Protein AF-A0A965GHI1-F1 (afdb_monomer_lite)

Secondary structure (DSSP, 8-state):
---TTSPPS-EEEEPP--HHHHGGGHHHHHHHHHHHHHHHTTTS-EEEEE-GGGHHHHHHHS-TTEEEEE---SSS-HHHHSPEEEEETTEEEEEEEE--HHHHTSS--TTHHHHHHHHHHHTT-EEEEEEEE--GGGEEE-SSSEEEEEHHHHT-TTT-TT--HHHHHHHHHHHHT-SEEEEES--STT-TTTTS-STTT---SBTTB-

Foldseek 3Di:
DAAPPDDDQEEEWEAFDACVVCPVCSVVSRLVSLVVQQVCLVPHQYEYEYAPVCQVVSVVSHDPRYHYHHADFNGTQCQFLAFDWDADPNAIETEGEAECQQLVPDPPGVSSRCVNVVVCVVVVHHYDYDDFRTTNQQWGDQRPQEIEGECQQRVPCSTHVPDDPVRVQVSCCVVRVHDGYHYDHAADPPPPRNRHGCNRPDYAPHRVRD

Sequence (210 aa):
MPAEFARHERTVICWPARTEIYGQRLAEAQTAHAALANTISGYEPVTMIVNPRDESAARRVCAENVDVVALEIDDAWFRDSGPNYVIENGELIATCWQFNGWGEKFVPFDKDATIALRWAAHAGHKTRKIDMVLEGGSLNVDGAGTLITTEQCLLNPNRNPKLSRDQIAEKLCRELGQRQVVWLPFGLALDDDTDGHVDNVASFIGPKTV

pLDDT: mean 97.69, std 1.64, range [89.44, 98.88]

Radius of gyration: 16.83 Å; chains: 1; bounding box: 47×41×42 Å

Structure (mmCIF, N/CA/C/O backbone):
data_AF-A0A965GHI1-F1
#
_entry.id   AF-A0A965GHI1-F1
#
loop_
_atom_site.group_PDB
_atom_site.id
_atom_site.type_symbol
_atom_site.label_atom_id
_atom_site.label_alt_id
_atom_site.label_comp_id
_atom_site.label_asym_id
_atom_site.label_entity_id
_atom_site.label_seq_id
_atom_site.pdbx_PDB_ins_code
_atom_site.Cartn_x
_atom_site.Cartn_y
_atom_site.Cartn_z
_atom_site.occupancy
_atom_site.B_iso_or_equiv
_atom_site.auth_seq_id
_atom_site.auth_comp_id
_atom_site.auth_asym_id
_atom_site.auth_atom_id
_atom_site.pdbx_PDB_model_num
ATOM 1 N N . MET A 1 1 ? -13.104 -2.656 6.135 1.00 97.50 1 MET A N 1
ATOM 2 C CA . MET A 1 1 ? -11.853 -3.249 5.629 1.00 97.50 1 MET A CA 1
ATOM 3 C C . MET A 1 1 ? -11.727 -4.633 6.241 1.00 97.50 1 MET A C 1
ATOM 5 O O . MET A 1 1 ? -11.735 -4.718 7.469 1.00 97.50 1 MET A O 1
ATOM 9 N N . PRO A 1 2 ? -11.732 -5.703 5.431 1.00 97.75 2 PRO A N 1
ATOM 10 C CA . PRO A 1 2 ? -11.421 -7.052 5.902 1.00 97.75 2 PRO A CA 1
ATOM 11 C C . PRO A 1 2 ? -9.992 -7.136 6.455 1.00 97.75 2 PRO A C 1
ATOM 13 O O . PRO A 1 2 ? -9.148 -6.322 6.092 1.00 97.75 2 PRO A O 1
ATOM 16 N N . ALA A 1 3 ? -9.728 -8.120 7.316 1.00 97.81 3 ALA A N 1
ATOM 17 C CA . ALA A 1 3 ? -8.366 -8.436 7.742 1.00 97.81 3 ALA A CA 1
ATOM 18 C C . ALA A 1 3 ? -7.525 -8.967 6.578 1.00 97.81 3 ALA A C 1
ATOM 20 O O . ALA A 1 3 ? -8.068 -9.562 5.647 1.00 97.81 3 ALA A O 1
ATOM 21 N N . GLU A 1 4 ? -6.202 -8.848 6.678 1.00 98.00 4 GLU A N 1
ATOM 22 C CA . GLU A 1 4 ? -5.294 -9.397 5.666 1.00 98.00 4 GLU A CA 1
ATOM 23 C C . GLU A 1 4 ? -5.351 -10.930 5.590 1.00 98.00 4 GLU A C 1
ATOM 25 O O . GLU A 1 4 ? -5.179 -11.489 4.522 1.00 98.00 4 GLU A O 1
ATOM 30 N N . PHE A 1 5 ? -5.704 -11.634 6.667 1.00 97.12 5 PHE A N 1
ATOM 31 C CA . PHE A 1 5 ? -5.922 -13.089 6.627 1.00 97.12 5 PHE A CA 1
ATOM 32 C C . PHE A 1 5 ? -7.298 -13.504 6.063 1.00 97.12 5 PHE A C 1
ATOM 34 O O . PHE A 1 5 ? -7.638 -14.690 6.060 1.00 97.12 5 PHE A O 1
ATOM 41 N N . ALA A 1 6 ? -8.140 -12.555 5.634 1.00 97.31 6 ALA A N 1
ATOM 42 C CA . ALA A 1 6 ? -9.377 -12.879 4.928 1.00 97.31 6 ALA A CA 1
ATOM 43 C C . ALA A 1 6 ? -9.074 -13.444 3.531 1.00 97.31 6 ALA A C 1
ATOM 45 O O . ALA A 1 6 ? -7.982 -13.282 3.003 1.00 97.31 6 ALA A O 1
ATOM 46 N N . ARG A 1 7 ? -10.055 -14.098 2.900 1.00 97.06 7 ARG A N 1
ATOM 47 C CA . ARG A 1 7 ? -9.886 -14.621 1.538 1.00 97.06 7 ARG A CA 1
ATOM 48 C C . ARG A 1 7 ? -9.654 -13.479 0.545 1.00 97.06 7 ARG A C 1
ATOM 50 O O . ARG A 1 7 ? -10.456 -12.547 0.497 1.00 97.06 7 ARG A O 1
ATOM 57 N N . HIS A 1 8 ? -8.619 -13.601 -0.278 1.00 98.06 8 HIS A N 1
ATOM 58 C CA . HIS A 1 8 ? -8.301 -12.633 -1.325 1.00 98.06 8 HIS A CA 1
ATOM 59 C C . HIS A 1 8 ? -8.882 -13.042 -2.676 1.00 98.06 8 HIS A C 1
ATOM 61 O O . HIS A 1 8 ? -9.133 -14.219 -2.949 1.00 98.06 8 HIS A O 1
ATOM 67 N N . GLU A 1 9 ? -9.106 -12.039 -3.523 1.00 97.25 9 GLU A N 1
ATOM 68 C CA . GLU A 1 9 ? -9.286 -12.249 -4.962 1.00 97.25 9 GLU A CA 1
ATOM 69 C C . GLU A 1 9 ? -7.928 -12.343 -5.669 1.00 97.25 9 GLU A C 1
ATOM 71 O O . GLU A 1 9 ? -7.769 -13.163 -6.571 1.00 97.25 9 GLU A O 1
ATOM 76 N N . ARG A 1 10 ? -6.978 -11.484 -5.275 1.00 98.19 10 ARG A N 1
ATOM 77 C CA . ARG A 1 10 ? -5.648 -11.355 -5.871 1.00 98.19 10 ARG A CA 1
ATOM 78 C C . ARG A 1 10 ? -4.699 -10.555 -4.975 1.00 98.19 10 ARG A C 1
ATOM 80 O O . ARG A 1 10 ? -5.164 -9.718 -4.198 1.00 98.19 10 ARG A O 1
ATOM 87 N N . THR A 1 11 ? -3.404 -10.682 -5.244 1.00 98.81 11 THR A N 1
ATOM 88 C CA . THR A 1 11 ? -2.351 -9.773 -4.767 1.00 98.81 11 THR A CA 1
ATOM 89 C C . THR A 1 11 ? -1.883 -8.850 -5.893 1.00 98.81 11 THR A C 1
ATOM 91 O O . THR A 1 11 ? -1.790 -9.250 -7.054 1.00 98.81 11 THR A O 1
ATOM 94 N N . VAL A 1 12 ? -1.565 -7.598 -5.558 1.00 98.81 12 VAL A N 1
ATOM 95 C CA . VAL A 1 12 ? -1.029 -6.609 -6.503 1.00 98.81 12 VAL A CA 1
ATOM 96 C C . VAL A 1 12 ? 0.317 -6.106 -5.999 1.00 98.81 12 VAL A C 1
ATOM 98 O O . VAL A 1 12 ? 0.451 -5.731 -4.837 1.00 98.81 12 VAL A O 1
ATOM 101 N N . ILE A 1 13 ? 1.311 -6.108 -6.881 1.00 98.62 13 ILE A N 1
ATOM 102 C CA . ILE A 1 13 ? 2.700 -5.735 -6.598 1.00 98.62 13 ILE A CA 1
ATOM 103 C C . ILE A 1 13 ? 3.126 -4.708 -7.645 1.00 98.62 13 ILE A C 1
ATOM 105 O O . ILE A 1 13 ? 2.725 -4.813 -8.802 1.00 98.62 13 ILE A O 1
ATOM 109 N N . CYS A 1 14 ? 3.946 -3.730 -7.265 1.00 98.62 14 CYS A N 1
ATOM 110 C CA . CYS A 1 14 ? 4.566 -2.819 -8.223 1.00 98.62 14 CYS A CA 1
ATOM 111 C C . CYS A 1 14 ? 6.007 -3.233 -8.528 1.00 98.62 14 CYS A C 1
ATOM 113 O O . CYS A 1 14 ? 6.736 -3.745 -7.682 1.00 98.62 14 CYS A O 1
ATOM 115 N N . TRP A 1 15 ? 6.424 -2.981 -9.759 1.00 98.56 15 TRP A N 1
ATOM 116 C CA . TRP A 1 15 ? 7.762 -3.268 -10.242 1.00 98.56 15 TRP A CA 1
ATOM 117 C C . TRP A 1 15 ? 8.770 -2.193 -9.808 1.00 98.56 15 TRP A C 1
ATOM 119 O O . TRP A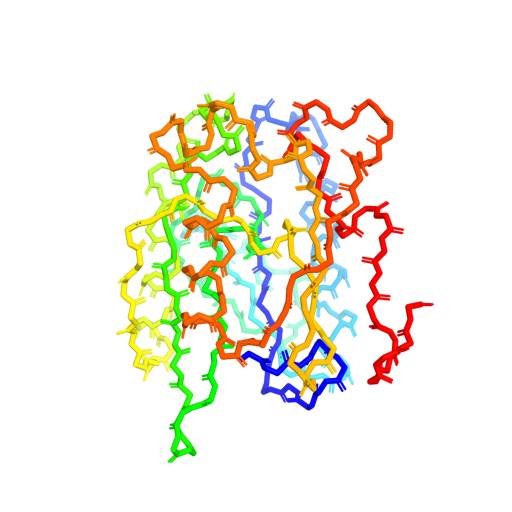 1 15 ? 8.508 -1.006 -10.012 1.00 98.56 15 TRP A O 1
ATOM 129 N N . PRO A 1 16 ? 9.956 -2.563 -9.291 1.00 98.12 16 PRO A N 1
ATOM 130 C CA . PRO A 1 16 ? 11.010 -1.603 -8.968 1.00 98.12 16 PRO A CA 1
ATOM 131 C C . PRO A 1 16 ? 11.434 -0.782 -10.186 1.00 98.12 16 PRO A C 1
ATOM 133 O O . PRO A 1 16 ? 11.958 -1.317 -11.170 1.00 98.12 16 PRO A O 1
ATOM 136 N N . ALA A 1 17 ? 11.210 0.531 -10.104 1.00 93.44 17 ALA A N 1
ATOM 137 C CA . ALA A 1 17 ? 11.414 1.458 -11.217 1.00 93.44 17 ALA A CA 1
ATOM 138 C C . ALA A 1 17 ? 12.294 2.676 -10.884 1.00 93.44 17 ALA A C 1
ATOM 140 O O . ALA A 1 17 ? 12.759 3.346 -11.812 1.00 93.44 17 ALA A O 1
ATOM 141 N N . ARG A 1 18 ? 12.543 2.954 -9.596 1.00 94.94 18 ARG A N 1
ATOM 142 C CA . ARG A 1 18 ? 13.213 4.178 -9.138 1.00 94.94 18 ARG A CA 1
ATOM 143 C C . ARG A 1 18 ? 14.727 4.030 -9.042 1.00 94.94 18 ARG A C 1
ATOM 145 O O . ARG A 1 18 ? 15.272 3.537 -8.054 1.00 94.94 18 ARG A O 1
ATOM 152 N N . THR A 1 19 ? 15.429 4.467 -10.080 1.00 93.44 19 THR A N 1
ATOM 153 C CA . THR A 1 19 ? 16.891 4.359 -10.180 1.00 93.44 19 THR A CA 1
ATOM 154 C C . THR A 1 19 ? 17.635 5.067 -9.053 1.00 93.44 19 THR A C 1
ATOM 156 O O . THR A 1 19 ? 18.697 4.606 -8.651 1.00 93.44 19 THR A O 1
ATOM 159 N N . GLU A 1 20 ? 17.082 6.151 -8.518 1.00 93.69 20 GLU A N 1
ATOM 160 C CA . GLU A 1 20 ? 17.702 6.973 -7.475 1.00 93.69 20 GLU A CA 1
ATOM 161 C C . GLU A 1 20 ? 17.746 6.248 -6.124 1.00 93.69 20 GLU A C 1
ATOM 163 O O . GLU A 1 20 ? 18.678 6.462 -5.356 1.00 93.69 20 GLU A O 1
ATOM 168 N N . ILE A 1 21 ? 16.770 5.370 -5.859 1.00 91.50 21 ILE A N 1
ATOM 169 C CA . ILE A 1 21 ? 16.704 4.564 -4.632 1.00 91.50 21 ILE A CA 1
ATOM 170 C C . ILE A 1 21 ? 17.531 3.293 -4.791 1.00 91.50 21 ILE A C 1
ATOM 172 O O . ILE A 1 21 ? 18.385 2.981 -3.964 1.00 91.50 21 ILE A O 1
ATOM 176 N N . TYR A 1 22 ? 17.292 2.542 -5.867 1.00 93.25 22 TYR A N 1
ATOM 177 C CA . TYR A 1 22 ? 17.901 1.222 -6.011 1.00 93.25 22 TYR A CA 1
ATOM 178 C C . TYR A 1 22 ? 19.330 1.271 -6.566 1.00 93.25 22 TYR A C 1
ATOM 180 O O . TYR A 1 22 ? 20.112 0.345 -6.337 1.00 93.25 22 TYR A O 1
ATOM 188 N N . GLY A 1 23 ? 19.694 2.323 -7.304 1.00 95.25 23 GLY A N 1
ATOM 189 C CA . GLY A 1 23 ? 21.014 2.493 -7.905 1.00 95.25 23 GLY A CA 1
ATOM 190 C C . GLY A 1 23 ? 21.470 1.253 -8.680 1.00 95.25 23 GLY A C 1
ATOM 191 O O . GLY A 1 23 ? 20.757 0.718 -9.529 1.00 95.25 23 GLY A O 1
ATOM 192 N N . GLN A 1 24 ? 22.662 0.755 -8.345 1.00 96.12 24 GLN A N 1
ATOM 193 C CA . GLN A 1 24 ? 23.242 -0.446 -8.961 1.00 96.12 24 GLN A CA 1
ATOM 194 C C . GLN A 1 24 ? 22.468 -1.737 -8.644 1.00 96.12 24 GLN A C 1
ATOM 196 O O . GLN A 1 24 ? 22.636 -2.734 -9.341 1.00 96.12 24 GLN A O 1
ATOM 201 N N . ARG A 1 25 ? 21.597 -1.720 -7.628 1.00 97.38 25 ARG A N 1
ATOM 202 C CA . ARG A 1 25 ? 20.808 -2.875 -7.183 1.00 97.38 25 ARG A CA 1
ATOM 203 C C . ARG A 1 25 ? 19.425 -2.949 -7.826 1.00 97.38 25 ARG A C 1
ATOM 205 O O . ARG A 1 25 ? 18.651 -3.835 -7.480 1.00 97.38 25 ARG A O 1
ATOM 212 N N . LEU A 1 26 ? 19.096 -2.069 -8.776 1.00 97.00 26 LEU A N 1
ATOM 213 C CA . LEU A 1 26 ? 17.777 -2.064 -9.421 1.00 97.00 26 LEU A CA 1
ATOM 214 C C . LEU A 1 26 ? 17.429 -3.421 -10.050 1.00 97.00 26 LEU A C 1
ATOM 216 O O . LEU A 1 26 ? 16.334 -3.930 -9.837 1.00 97.00 26 LEU A O 1
ATOM 220 N N . ALA A 1 27 ? 18.372 -4.047 -10.756 1.00 96.69 27 ALA A N 1
ATOM 221 C CA . ALA A 1 27 ? 18.151 -5.365 -11.352 1.00 96.69 27 ALA A CA 1
ATOM 222 C C . ALA A 1 27 ? 17.929 -6.469 -10.296 1.00 96.69 27 ALA A C 1
ATOM 224 O O . ALA A 1 27 ? 17.112 -7.371 -10.499 1.00 96.69 27 ALA A O 1
ATOM 225 N N . GLU A 1 28 ? 18.617 -6.393 -9.151 1.00 97.75 28 GLU A N 1
ATOM 226 C CA . GLU A 1 28 ? 18.403 -7.312 -8.025 1.00 97.75 28 GLU A CA 1
ATOM 227 C C . GLU A 1 28 ? 17.008 -7.120 -7.422 1.00 97.75 28 GLU A C 1
ATOM 229 O O . GLU A 1 28 ? 16.297 -8.098 -7.201 1.00 97.75 28 GLU A O 1
ATOM 234 N N . ALA A 1 29 ? 16.586 -5.869 -7.214 1.00 98.06 29 ALA A N 1
ATOM 235 C CA . ALA A 1 29 ? 15.264 -5.544 -6.686 1.00 98.06 29 ALA A CA 1
ATOM 236 C C . ALA A 1 29 ? 14.148 -6.052 -7.607 1.00 98.06 29 ALA A C 1
ATOM 238 O O . ALA A 1 29 ? 13.189 -6.665 -7.138 1.00 98.06 29 ALA A O 1
ATOM 239 N N . GLN A 1 30 ? 14.302 -5.852 -8.918 1.00 98.31 30 GLN A N 1
ATOM 240 C CA . GLN A 1 30 ? 13.395 -6.360 -9.949 1.00 98.31 30 GLN A CA 1
ATOM 241 C C . GLN A 1 30 ? 13.302 -7.889 -9.925 1.00 98.31 30 GLN A C 1
ATOM 243 O O . GLN A 1 30 ? 12.207 -8.451 -9.947 1.00 98.31 30 GLN A O 1
ATOM 248 N N . THR A 1 31 ? 14.445 -8.567 -9.804 1.00 98.00 31 THR A N 1
ATOM 249 C CA . THR A 1 31 ? 14.497 -10.029 -9.669 1.00 98.00 31 THR A CA 1
ATOM 250 C C . THR A 1 31 ? 13.790 -10.497 -8.394 1.00 98.00 31 THR A C 1
ATOM 252 O O . THR A 1 31 ? 13.031 -11.463 -8.433 1.00 98.00 31 THR A O 1
ATOM 255 N N . ALA A 1 32 ? 13.980 -9.793 -7.276 1.00 98.44 32 ALA A N 1
ATOM 256 C CA . ALA A 1 32 ? 13.333 -10.111 -6.007 1.00 98.44 32 ALA A CA 1
ATOM 257 C C . ALA A 1 32 ? 11.807 -9.915 -6.059 1.00 98.44 32 ALA A C 1
ATOM 259 O O . ALA A 1 32 ? 11.070 -10.783 -5.596 1.00 98.44 32 ALA A O 1
ATOM 260 N N . HIS A 1 33 ? 11.318 -8.832 -6.672 1.00 98.62 33 HIS A N 1
ATOM 261 C CA . HIS A 1 33 ? 9.877 -8.592 -6.832 1.00 98.62 33 HIS A CA 1
ATOM 262 C C . HIS A 1 33 ? 9.226 -9.609 -7.775 1.00 98.62 33 HIS A C 1
ATOM 264 O O . HIS A 1 33 ? 8.127 -10.084 -7.493 1.00 98.62 33 HIS A O 1
ATOM 270 N N . ALA A 1 34 ? 9.910 -10.006 -8.852 1.00 98.56 34 ALA A N 1
ATOM 271 C CA . ALA A 1 34 ? 9.448 -11.097 -9.707 1.00 98.56 34 ALA A CA 1
ATOM 272 C C . ALA A 1 34 ? 9.377 -12.424 -8.936 1.00 98.56 34 ALA A C 1
ATOM 274 O O . ALA A 1 34 ? 8.380 -13.133 -9.021 1.00 98.56 34 ALA A O 1
ATOM 275 N N . ALA A 1 35 ? 10.401 -12.747 -8.141 1.00 98.75 35 ALA A N 1
ATOM 276 C CA . ALA A 1 35 ? 10.412 -13.956 -7.321 1.00 98.75 35 ALA A CA 1
ATOM 277 C C . ALA A 1 35 ? 9.273 -13.965 -6.285 1.00 98.75 35 ALA A C 1
ATOM 279 O O . ALA A 1 35 ? 8.625 -14.997 -6.104 1.00 98.75 35 ALA A O 1
ATOM 280 N N . LEU A 1 36 ? 8.989 -12.819 -5.656 1.00 98.69 36 LEU A N 1
ATOM 281 C CA . LEU A 1 36 ? 7.846 -12.649 -4.758 1.00 98.69 36 LEU A CA 1
ATOM 282 C C . LEU A 1 36 ? 6.523 -12.906 -5.492 1.00 98.69 36 LEU A C 1
ATOM 284 O O . LEU A 1 36 ? 5.740 -13.749 -5.059 1.00 98.69 36 LEU A O 1
ATOM 288 N N . ALA A 1 37 ? 6.308 -12.247 -6.634 1.00 98.81 37 ALA A N 1
ATOM 289 C CA . ALA A 1 37 ? 5.102 -12.412 -7.442 1.00 98.81 37 ALA A CA 1
ATOM 290 C C . ALA A 1 37 ? 4.894 -13.864 -7.896 1.00 98.81 37 ALA A C 1
ATOM 292 O O . ALA A 1 37 ? 3.804 -14.408 -7.744 1.00 98.81 37 ALA A O 1
ATOM 293 N N . ASN A 1 38 ? 5.953 -14.518 -8.377 1.00 98.69 38 ASN A N 1
ATOM 294 C CA . ASN A 1 38 ? 5.920 -15.914 -8.820 1.00 98.69 38 ASN A CA 1
ATOM 295 C C . ASN A 1 38 ? 5.647 -16.886 -7.668 1.00 98.69 38 ASN A C 1
ATOM 297 O O . ASN A 1 38 ? 5.060 -17.944 -7.871 1.00 98.69 38 ASN A O 1
ATOM 301 N N . THR A 1 39 ? 6.091 -16.549 -6.457 1.00 98.69 39 THR A N 1
ATOM 302 C CA . THR A 1 39 ? 5.824 -17.370 -5.272 1.00 98.69 39 THR A CA 1
ATOM 303 C C . THR A 1 39 ? 4.359 -17.254 -4.866 1.00 98.69 39 THR A C 1
ATOM 305 O O . THR A 1 39 ? 3.706 -18.269 -4.636 1.00 98.69 39 THR A O 1
ATOM 308 N N . ILE A 1 40 ? 3.823 -16.030 -4.817 1.00 98.75 40 ILE A N 1
ATOM 309 C CA . ILE A 1 40 ? 2.422 -15.781 -4.450 1.00 98.75 40 ILE A CA 1
ATOM 310 C C . ILE A 1 40 ? 1.469 -16.338 -5.517 1.00 98.75 40 ILE A C 1
ATOM 312 O O . ILE A 1 40 ? 0.409 -16.855 -5.165 1.00 98.75 40 ILE A O 1
ATOM 316 N N . SER A 1 41 ? 1.870 -16.352 -6.795 1.00 98.50 41 SER A N 1
ATOM 317 C CA . SER A 1 41 ? 1.035 -16.871 -7.888 1.00 98.50 41 SER A CA 1
ATOM 318 C C . SER A 1 41 ? 0.717 -18.369 -7.781 1.00 98.50 41 SER A C 1
ATOM 320 O O . SER A 1 41 ? -0.197 -18.857 -8.445 1.00 98.50 41 SER A O 1
ATOM 322 N N . GLY A 1 42 ? 1.432 -19.112 -6.928 1.00 98.06 42 GLY A N 1
ATOM 323 C CA . GLY A 1 42 ? 1.092 -20.492 -6.568 1.00 98.06 42 GLY A CA 1
ATOM 324 C C . GLY A 1 42 ? -0.095 -20.626 -5.603 1.00 98.06 42 GLY A C 1
ATOM 325 O O . GLY A 1 42 ? -0.622 -21.727 -5.449 1.00 98.06 42 GLY A O 1
ATOM 326 N N . TYR A 1 43 ? -0.517 -19.532 -4.963 1.00 98.19 43 TYR A N 1
ATOM 327 C CA . TYR A 1 43 ? -1.576 -19.502 -3.948 1.00 98.19 43 TYR A CA 1
ATOM 328 C C . TYR A 1 43 ? -2.810 -18.721 -4.412 1.00 98.19 43 TYR A C 1
ATOM 330 O O . TYR A 1 43 ? -3.933 -19.110 -4.092 1.00 98.19 43 TYR A O 1
ATOM 338 N N . GLU A 1 44 ? -2.619 -17.655 -5.190 1.00 98.50 44 GLU A N 1
ATOM 339 C CA . GLU A 1 44 ? -3.693 -16.791 -5.684 1.00 98.50 44 GLU A CA 1
ATOM 340 C C . GLU A 1 44 ? -3.285 -16.020 -6.950 1.00 98.50 44 GLU A C 1
ATOM 342 O O . GLU A 1 44 ? -2.099 -15.955 -7.268 1.00 98.50 44 GLU A O 1
ATOM 347 N N . PRO A 1 45 ? -4.231 -15.424 -7.699 1.00 98.75 45 PRO A N 1
ATOM 348 C CA . PRO A 1 45 ? -3.899 -14.541 -8.813 1.00 98.75 45 PRO A CA 1
ATOM 349 C C . PRO A 1 45 ? -3.011 -13.368 -8.380 1.00 98.75 45 PRO A C 1
ATOM 351 O O . PRO A 1 45 ? -3.245 -12.747 -7.342 1.00 98.75 45 PRO A O 1
ATOM 354 N N . VAL A 1 46 ? -2.017 -13.026 -9.202 1.00 98.88 46 VAL A N 1
ATOM 355 C CA . VAL A 1 46 ? -1.102 -11.908 -8.938 1.00 98.88 46 VAL A CA 1
ATOM 356 C C . VAL A 1 46 ? -1.084 -10.954 -10.118 1.00 98.88 46 VAL A C 1
ATOM 358 O O . VAL A 1 46 ? -0.987 -11.380 -11.267 1.00 98.88 46 VAL A O 1
ATOM 361 N N . THR A 1 47 ? -1.121 -9.656 -9.829 1.00 98.88 47 THR A N 1
ATOM 362 C CA . THR A 1 47 ? -0.871 -8.599 -10.809 1.00 98.88 47 THR A CA 1
ATOM 363 C C . THR A 1 47 ? 0.432 -7.867 -10.484 1.00 98.88 47 THR A C 1
ATOM 365 O O . THR A 1 47 ? 0.591 -7.338 -9.387 1.00 98.88 47 THR A O 1
ATOM 368 N N . MET A 1 48 ? 1.348 -7.799 -11.450 1.00 98.88 48 MET A N 1
ATOM 369 C CA . MET A 1 48 ? 2.540 -6.951 -11.419 1.00 98.88 48 MET A CA 1
ATOM 370 C C . MET A 1 48 ? 2.268 -5.664 -12.209 1.00 98.88 48 MET A C 1
ATOM 372 O O . MET A 1 48 ? 2.182 -5.683 -13.440 1.00 98.88 48 MET A O 1
ATOM 376 N N . ILE A 1 49 ? 2.140 -4.542 -11.506 1.00 98.88 49 ILE A N 1
ATOM 377 C CA . ILE A 1 49 ? 2.046 -3.209 -12.100 1.00 98.88 49 ILE A CA 1
ATOM 378 C C . ILE A 1 49 ? 3.445 -2.733 -12.496 1.00 98.88 49 ILE A C 1
ATOM 380 O O . ILE A 1 49 ? 4.373 -2.736 -11.688 1.00 98.88 49 ILE A O 1
ATOM 384 N N . VAL A 1 50 ? 3.595 -2.298 -13.744 1.00 98.75 50 VAL A N 1
ATOM 385 C CA . VAL A 1 50 ? 4.871 -1.867 -14.329 1.00 98.75 50 VAL A CA 1
ATOM 386 C C . VAL A 1 50 ? 4.717 -0.529 -15.039 1.00 98.75 50 VAL A C 1
ATOM 388 O O . VAL A 1 50 ? 3.689 -0.259 -15.662 1.00 98.75 50 VAL A O 1
ATOM 391 N N . ASN A 1 51 ? 5.785 0.271 -15.065 1.00 98.56 51 ASN A N 1
ATOM 392 C CA . ASN A 1 51 ? 5.880 1.335 -16.060 1.00 98.56 51 ASN A CA 1
ATOM 393 C C . ASN A 1 51 ? 5.844 0.717 -17.477 1.00 98.56 51 ASN A C 1
ATOM 395 O O . ASN A 1 51 ? 6.484 -0.315 -17.693 1.00 98.56 51 ASN A O 1
ATOM 399 N N . PRO A 1 52 ? 5.191 1.349 -18.475 1.00 98.38 52 PRO A N 1
ATOM 400 C CA . PRO A 1 52 ? 5.087 0.790 -19.830 1.00 98.38 52 PRO A CA 1
ATOM 401 C C . PRO A 1 52 ? 6.433 0.400 -20.464 1.00 98.38 52 PRO A C 1
ATOM 403 O O . PRO A 1 52 ? 6.533 -0.597 -21.173 1.00 98.38 52 PRO A O 1
ATOM 406 N N . ARG A 1 53 ? 7.500 1.153 -20.165 1.00 97.56 53 ARG A N 1
ATOM 407 C CA . ARG A 1 53 ? 8.864 0.867 -20.648 1.00 97.56 53 ARG A CA 1
ATOM 408 C C . ARG A 1 53 ? 9.450 -0.447 -20.111 1.00 97.56 53 ARG A C 1
ATOM 410 O O . ARG A 1 53 ? 10.320 -1.028 -20.752 1.00 97.56 53 ARG A O 1
ATOM 417 N N . ASP A 1 54 ? 8.985 -0.896 -18.947 1.00 97.81 54 ASP A N 1
ATOM 418 C CA . ASP A 1 54 ? 9.526 -2.037 -18.205 1.00 97.81 54 ASP A CA 1
ATOM 419 C C . ASP A 1 54 ? 8.710 -3.323 -18.438 1.00 97.81 54 ASP A C 1
ATOM 421 O O . ASP A 1 54 ? 9.123 -4.408 -18.028 1.00 97.81 54 ASP A O 1
ATOM 425 N N . GLU A 1 55 ? 7.589 -3.243 -19.163 1.00 97.94 55 GLU A N 1
ATOM 426 C CA . GLU A 1 55 ? 6.662 -4.360 -19.375 1.00 97.94 55 GLU A CA 1
ATOM 427 C C . GLU A 1 55 ? 7.338 -5.594 -19.979 1.00 97.94 55 GLU A C 1
ATOM 429 O O . GLU A 1 55 ? 7.183 -6.709 -19.480 1.00 97.94 55 GLU A O 1
ATOM 434 N N . SER A 1 56 ? 8.148 -5.399 -21.021 1.00 97.75 56 SER A N 1
ATOM 435 C CA . SER A 1 56 ? 8.880 -6.504 -21.649 1.00 97.75 56 SER A CA 1
ATOM 436 C C . SER A 1 56 ? 9.902 -7.137 -20.703 1.00 97.75 56 SER A C 1
ATOM 438 O O . SER A 1 56 ? 10.166 -8.333 -20.797 1.00 97.75 56 SER A O 1
ATOM 440 N N . ALA A 1 57 ? 10.499 -6.357 -19.797 1.00 97.31 57 ALA A N 1
ATOM 441 C CA . ALA A 1 57 ? 11.445 -6.883 -18.821 1.00 97.31 57 ALA A CA 1
ATOM 442 C C . ALA A 1 57 ? 10.726 -7.708 -17.749 1.00 97.31 57 ALA A C 1
ATOM 444 O O . ALA A 1 57 ? 11.134 -8.842 -17.503 1.00 97.31 57 ALA A O 1
ATOM 445 N N . ALA A 1 58 ? 9.626 -7.191 -17.200 1.00 97.88 58 ALA A N 1
ATOM 446 C CA . ALA A 1 58 ? 8.823 -7.887 -16.202 1.00 97.88 58 ALA A CA 1
ATOM 447 C C . ALA A 1 58 ? 8.232 -9.198 -16.743 1.00 97.88 58 ALA A C 1
ATOM 449 O O . ALA A 1 58 ? 8.387 -10.239 -16.107 1.00 97.88 58 ALA A O 1
ATOM 450 N N . ARG A 1 59 ? 7.652 -9.191 -17.956 1.00 98.00 59 ARG A N 1
ATOM 451 C CA . ARG A 1 59 ? 7.087 -10.397 -18.598 1.00 98.00 59 ARG A CA 1
ATOM 452 C C . ARG A 1 59 ? 8.107 -11.518 -18.818 1.00 98.00 59 ARG A C 1
ATOM 454 O O . ARG A 1 5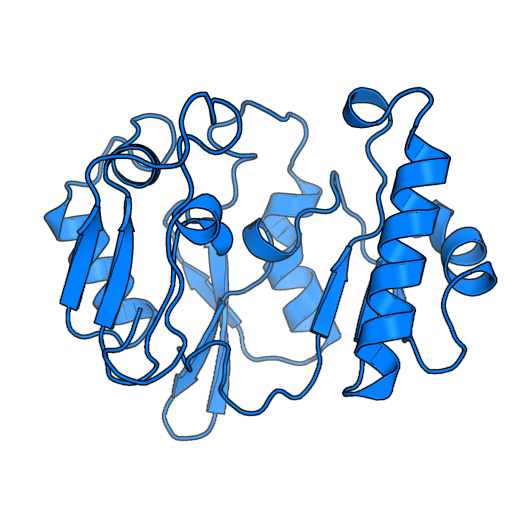9 ? 7.713 -12.670 -18.909 1.00 98.00 59 ARG A O 1
ATOM 461 N N . ARG A 1 60 ? 9.405 -11.205 -18.919 1.00 97.56 60 ARG A N 1
ATOM 462 C CA . ARG A 1 60 ? 10.459 -12.225 -19.081 1.00 97.56 60 ARG A CA 1
ATOM 463 C C . ARG A 1 60 ? 10.788 -12.977 -17.796 1.00 97.56 60 ARG A C 1
ATOM 465 O O . ARG A 1 60 ? 11.328 -14.074 -17.886 1.00 97.56 60 ARG A O 1
ATOM 472 N N . VAL A 1 61 ? 10.546 -12.374 -16.634 1.00 97.69 61 VAL A N 1
ATOM 473 C CA . VAL A 1 61 ? 10.945 -12.946 -15.336 1.00 97.69 61 VAL A CA 1
ATOM 474 C C . VAL A 1 61 ? 9.761 -13.313 -14.446 1.00 97.69 61 VAL A C 1
ATOM 476 O O . VAL A 1 61 ? 9.911 -14.135 -13.542 1.00 97.69 61 VAL A O 1
ATOM 479 N N . CYS A 1 62 ? 8.586 -12.734 -14.694 1.00 98.12 62 CYS A N 1
ATOM 480 C CA . CYS A 1 62 ? 7.349 -13.166 -14.059 1.00 98.12 62 CYS A CA 1
ATOM 481 C C . CYS A 1 62 ? 6.873 -14.493 -14.675 1.00 98.12 62 CYS A C 1
ATOM 483 O O . CYS A 1 62 ? 7.066 -14.742 -15.865 1.00 98.12 62 CYS A O 1
ATOM 485 N N . ALA A 1 63 ? 6.257 -15.343 -13.859 1.00 97.00 63 ALA A N 1
ATOM 486 C CA . ALA A 1 63 ? 5.642 -16.590 -14.286 1.00 97.00 63 ALA A CA 1
ATOM 487 C C . ALA A 1 63 ? 4.438 -16.316 -15.202 1.00 97.00 63 ALA A C 1
ATOM 489 O O . ALA A 1 63 ? 3.820 -15.256 -15.131 1.00 97.00 63 ALA A O 1
ATOM 490 N N . GLU A 1 64 ? 4.073 -17.290 -16.042 1.00 95.62 64 GLU A N 1
ATOM 491 C CA . GLU A 1 64 ? 2.990 -17.136 -17.030 1.00 95.62 64 GLU A CA 1
ATOM 492 C C . GLU A 1 64 ? 1.628 -16.793 -16.406 1.00 95.62 64 GLU A C 1
ATOM 494 O O . GLU A 1 64 ? 0.794 -16.172 -17.057 1.00 95.62 64 GLU A O 1
ATOM 499 N N . ASN A 1 65 ? 1.402 -17.183 -15.149 1.00 96.12 65 ASN A N 1
ATOM 500 C CA . ASN A 1 65 ? 0.174 -16.919 -14.400 1.00 96.12 65 ASN A CA 1
ATOM 501 C C . ASN A 1 65 ? 0.203 -15.608 -13.588 1.00 96.12 65 ASN A C 1
ATOM 503 O O . ASN A 1 65 ? -0.687 -15.389 -12.767 1.00 96.12 65 ASN A O 1
ATOM 507 N N . VAL A 1 66 ? 1.216 -14.758 -13.782 1.00 98.75 66 VAL A N 1
ATOM 508 C CA . VAL A 1 66 ? 1.272 -13.399 -13.230 1.00 98.75 66 VAL A CA 1
ATOM 509 C C . VAL A 1 66 ? 0.829 -12.412 -14.308 1.00 98.75 66 VAL A C 1
ATOM 511 O O . VAL A 1 66 ? 1.469 -12.278 -15.354 1.00 98.75 66 VAL A O 1
ATOM 514 N N . ASP A 1 67 ? -0.241 -11.669 -14.036 1.00 98.69 67 ASP A N 1
ATOM 515 C CA . ASP A 1 67 ? -0.727 -10.626 -14.934 1.00 98.69 67 ASP A CA 1
ATOM 516 C C . ASP A 1 67 ? 0.211 -9.417 -14.884 1.00 98.69 67 ASP A C 1
ATOM 518 O O . ASP A 1 67 ? 0.348 -8.768 -13.850 1.00 98.69 67 ASP A O 1
ATOM 522 N N . VAL A 1 68 ? 0.841 -9.068 -16.006 1.00 98.69 68 VAL A N 1
ATOM 523 C CA . VAL A 1 68 ? 1.624 -7.826 -16.109 1.00 98.69 68 VAL A CA 1
ATOM 524 C C . VAL A 1 68 ? 0.756 -6.716 -16.691 1.00 98.69 68 VAL A C 1
ATOM 526 O O . VAL A 1 68 ? 0.262 -6.839 -17.818 1.00 98.69 68 VAL A O 1
ATOM 529 N N . VAL A 1 69 ? 0.595 -5.631 -15.930 1.00 98.69 69 VAL A N 1
ATOM 530 C CA . VAL A 1 69 ? -0.273 -4.490 -16.250 1.00 98.69 69 VAL A CA 1
ATOM 531 C C . VAL A 1 69 ? 0.544 -3.201 -16.308 1.00 98.69 69 VAL A C 1
ATOM 533 O O . VAL A 1 69 ? 1.193 -2.815 -15.338 1.00 98.69 69 VAL A O 1
ATOM 536 N N . ALA A 1 70 ? 0.483 -2.506 -17.443 1.00 98.56 70 ALA A N 1
ATOM 537 C CA . ALA A 1 70 ? 1.198 -1.252 -17.648 1.00 98.56 70 ALA A CA 1
ATOM 538 C C . ALA A 1 70 ? 0.422 -0.054 -17.066 1.00 98.56 70 ALA A C 1
ATOM 540 O O . ALA A 1 70 ? -0.524 0.444 -17.678 1.00 98.56 70 ALA A O 1
ATOM 541 N N . LEU A 1 71 ? 0.846 0.432 -15.898 1.00 98.62 71 LEU A N 1
ATOM 542 C CA . LEU A 1 71 ? 0.401 1.689 -15.291 1.00 98.62 71 LEU A CA 1
ATOM 543 C C . LEU A 1 71 ? 1.636 2.421 -14.769 1.00 98.62 71 LEU A C 1
ATOM 545 O O . LEU A 1 71 ? 2.460 1.833 -14.076 1.00 98.62 71 LEU A O 1
ATOM 549 N N . GLU A 1 72 ? 1.780 3.703 -15.106 1.00 98.38 72 GLU A N 1
ATOM 550 C CA . GLU A 1 72 ? 2.975 4.450 -14.701 1.00 98.38 72 GLU A CA 1
ATOM 551 C C . GLU A 1 72 ? 3.101 4.528 -13.174 1.00 98.38 72 GLU A C 1
ATOM 553 O O . GLU A 1 72 ? 2.101 4.757 -12.506 1.00 98.38 72 GLU A O 1
ATOM 558 N N . ILE A 1 73 ? 4.303 4.394 -12.633 1.00 98.50 73 ILE A N 1
ATOM 559 C CA . ILE A 1 73 ? 4.613 4.466 -11.196 1.00 98.50 73 ILE A CA 1
ATOM 560 C C . ILE A 1 73 ? 5.918 5.242 -11.003 1.00 98.50 73 ILE A C 1
ATOM 562 O O . ILE A 1 73 ? 6.772 5.234 -11.902 1.00 98.50 73 ILE A O 1
ATOM 566 N N . ASP A 1 74 ? 6.069 5.910 -9.863 1.00 98.38 74 ASP A N 1
ATOM 567 C CA . ASP A 1 74 ? 7.336 6.524 -9.449 1.00 98.38 74 ASP A CA 1
ATOM 568 C C . ASP A 1 74 ? 8.178 5.523 -8.651 1.00 98.38 74 ASP A C 1
ATOM 570 O O . ASP A 1 74 ? 9.383 5.416 -8.890 1.00 98.38 74 ASP A O 1
ATOM 574 N N . ASP A 1 75 ? 7.550 4.737 -7.772 1.00 97.00 75 ASP A N 1
ATOM 575 C CA . ASP A 1 75 ? 8.196 3.696 -6.971 1.00 97.00 75 ASP A CA 1
ATOM 576 C C . ASP A 1 75 ? 7.321 2.432 -6.790 1.00 97.00 75 ASP A C 1
ATOM 578 O O . ASP A 1 75 ? 6.194 2.335 -7.277 1.00 97.00 75 ASP A O 1
ATOM 582 N N . ALA A 1 76 ? 7.860 1.405 -6.127 1.00 97.44 76 ALA A N 1
ATOM 583 C CA . ALA A 1 76 ? 7.289 0.056 -6.073 1.00 97.44 76 ALA A CA 1
ATOM 584 C C . ALA A 1 76 ? 6.409 -0.253 -4.844 1.00 97.44 76 ALA A C 1
ATOM 586 O O . ALA A 1 76 ? 6.060 -1.409 -4.598 1.00 97.44 76 ALA A O 1
ATOM 587 N N . TRP A 1 77 ? 6.000 0.757 -4.078 1.00 98.12 77 TRP A N 1
ATOM 588 C CA . TRP A 1 77 ? 5.358 0.567 -2.772 1.00 98.12 77 TRP A CA 1
ATOM 589 C C . TRP A 1 77 ? 3.831 0.539 -2.842 1.00 98.12 77 TRP A C 1
ATOM 591 O O . TRP A 1 77 ? 3.141 1.385 -2.273 1.00 98.12 77 TRP A O 1
ATOM 601 N N . PHE A 1 78 ? 3.278 -0.464 -3.530 1.00 98.62 78 PHE A N 1
ATOM 602 C CA . PHE A 1 78 ? 1.825 -0.569 -3.729 1.00 98.62 78 PHE A CA 1
ATOM 603 C C . PHE A 1 78 ? 1.029 -0.764 -2.429 1.00 98.62 78 PHE A C 1
ATOM 605 O O . PHE A 1 78 ? -0.144 -0.406 -2.370 1.00 98.62 78 PHE A O 1
ATOM 612 N N . ARG A 1 79 ? 1.671 -1.282 -1.374 1.00 98.75 79 ARG A N 1
ATOM 613 C CA . ARG A 1 79 ? 1.124 -1.304 -0.007 1.00 98.75 79 ARG A CA 1
ATOM 614 C C . ARG A 1 79 ? 0.671 0.088 0.444 1.00 98.75 79 ARG A C 1
ATOM 616 O O . ARG A 1 79 ? -0.379 0.213 1.067 1.00 98.75 79 ARG A O 1
ATOM 623 N N . ASP A 1 80 ? 1.434 1.116 0.096 1.00 98.81 80 ASP A N 1
ATOM 624 C CA . ASP A 1 80 ? 1.252 2.470 0.612 1.00 98.81 80 ASP A CA 1
ATOM 625 C C . ASP A 1 80 ? 0.503 3.380 -0.356 1.00 98.81 80 ASP A C 1
ATOM 627 O O . ASP A 1 80 ? -0.325 4.180 0.073 1.00 98.81 80 ASP A O 1
ATOM 631 N N . SER A 1 81 ? 0.752 3.229 -1.657 1.00 98.69 81 SER A N 1
ATOM 632 C CA . SER A 1 81 ? 0.141 4.053 -2.706 1.00 98.69 81 SER A CA 1
ATOM 633 C C . SER A 1 81 ? -1.104 3.423 -3.347 1.00 98.69 81 SER A C 1
ATOM 635 O O . SER A 1 81 ? -1.852 4.097 -4.063 1.00 98.69 81 SER A O 1
ATOM 637 N N . GLY A 1 82 ? -1.353 2.133 -3.103 1.00 98.75 82 GLY A N 1
ATOM 638 C CA . GLY A 1 82 ? -2.533 1.407 -3.568 1.00 98.75 82 GLY A CA 1
ATOM 639 C C . GLY A 1 82 ? -3.807 1.738 -2.777 1.00 98.75 82 GLY A C 1
ATOM 640 O O . GLY A 1 82 ? -3.781 2.436 -1.763 1.00 98.75 82 GLY A O 1
ATOM 641 N N . PRO A 1 83 ? -4.980 1.265 -3.235 1.00 98.69 83 PRO A N 1
ATOM 642 C CA . PRO A 1 83 ? -6.220 1.481 -2.506 1.00 98.69 83 PRO A CA 1
ATOM 643 C C . PRO A 1 83 ? -6.326 0.550 -1.293 1.00 98.69 83 PRO A C 1
ATOM 645 O O . PRO A 1 83 ? -5.979 -0.627 -1.361 1.00 98.69 83 PRO A O 1
ATOM 648 N N . ASN A 1 84 ? -6.955 1.038 -0.227 1.00 98.62 84 ASN A N 1
ATOM 649 C CA . ASN A 1 84 ? -7.426 0.186 0.862 1.00 98.62 84 ASN A CA 1
ATOM 650 C C . ASN A 1 84 ? -8.849 -0.290 0.543 1.00 98.62 84 ASN A C 1
ATOM 652 O O . ASN A 1 84 ? -9.747 0.525 0.314 1.00 98.62 84 ASN A O 1
ATOM 656 N N . TYR A 1 85 ? -9.089 -1.600 0.518 1.00 98.56 85 TYR A N 1
ATOM 657 C CA . TYR A 1 85 ? -10.401 -2.143 0.155 1.00 98.56 85 TYR A CA 1
ATOM 658 C C . TYR A 1 85 ? -11.342 -2.290 1.357 1.00 98.56 85 TYR A C 1
ATOM 660 O O . TYR A 1 85 ? -10.981 -2.795 2.423 1.00 98.56 85 TYR A O 1
ATOM 668 N N . VAL A 1 86 ? -12.603 -1.902 1.171 1.00 98.38 86 VAL A N 1
ATOM 669 C CA . VAL A 1 86 ? -13.691 -2.141 2.128 1.00 98.38 86 VAL A CA 1
ATOM 670 C C . VAL A 1 86 ? -14.841 -2.882 1.457 1.00 98.38 86 VAL A C 1
ATOM 672 O O . VAL A 1 86 ? -15.011 -2.809 0.242 1.00 98.38 86 VAL A O 1
ATOM 675 N N . ILE A 1 87 ? -15.624 -3.604 2.258 1.00 97.00 87 ILE A N 1
ATOM 676 C CA . ILE A 1 87 ? -16.865 -4.238 1.812 1.00 97.00 87 ILE A CA 1
ATOM 677 C C . ILE A 1 87 ? -18.015 -3.493 2.478 1.00 97.00 87 ILE A C 1
ATOM 679 O O . ILE A 1 87 ? -18.086 -3.443 3.706 1.00 97.00 87 ILE A O 1
ATOM 683 N N . GLU A 1 88 ? -18.912 -2.936 1.675 1.00 94.56 88 GLU A N 1
ATOM 684 C CA . GLU A 1 88 ? -20.088 -2.201 2.135 1.00 94.56 88 GLU A CA 1
ATOM 685 C C . GLU A 1 88 ? -21.327 -2.747 1.438 1.00 94.56 88 GLU A C 1
ATOM 687 O O . GLU A 1 88 ? -21.387 -2.786 0.214 1.00 94.56 88 GLU A O 1
ATOM 692 N N . ASN A 1 89 ? -22.320 -3.204 2.206 1.00 93.38 89 ASN A N 1
ATOM 693 C CA . ASN A 1 89 ? -23.552 -3.797 1.665 1.00 93.38 89 ASN A CA 1
ATOM 694 C C . ASN A 1 89 ? -23.303 -4.926 0.637 1.00 93.38 89 ASN A C 1
ATOM 696 O O . ASN A 1 89 ? -24.087 -5.114 -0.288 1.00 93.38 89 ASN A O 1
ATOM 700 N N . GLY A 1 90 ? -22.207 -5.677 0.805 1.00 93.69 90 GLY A N 1
ATOM 701 C CA . GLY A 1 90 ? -21.802 -6.755 -0.102 1.00 93.69 90 GLY A CA 1
ATOM 702 C C . GLY A 1 90 ? -21.016 -6.306 -1.339 1.00 93.69 90 GLY A C 1
ATOM 703 O O . GLY A 1 90 ? -20.644 -7.153 -2.144 1.00 93.69 90 GLY A O 1
ATOM 704 N N . GLU A 1 91 ? -20.727 -5.013 -1.489 1.00 95.12 91 GLU A N 1
ATOM 705 C CA . GLU A 1 91 ? -19.946 -4.475 -2.604 1.00 95.12 91 GLU A CA 1
ATOM 706 C C . GLU A 1 91 ? -18.509 -4.146 -2.191 1.00 95.12 91 GLU A C 1
ATOM 708 O O . GLU A 1 91 ? -18.271 -3.592 -1.116 1.00 95.12 91 GLU A O 1
ATOM 713 N N . LEU A 1 92 ? -17.553 -4.452 -3.071 1.00 97.19 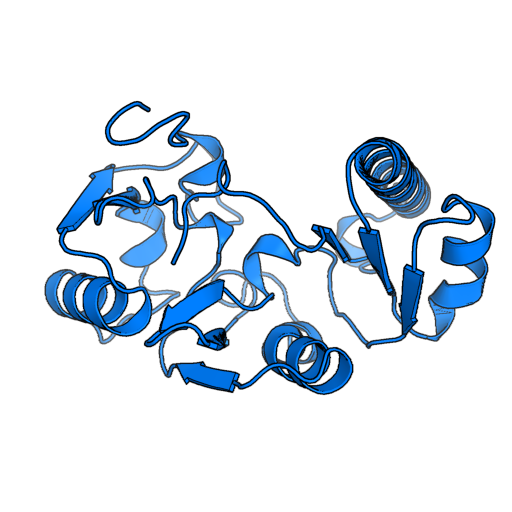92 LEU A N 1
ATOM 714 C CA . LEU A 1 92 ? -16.149 -4.082 -2.912 1.00 97.19 92 LEU A CA 1
ATOM 715 C C . LEU A 1 92 ? -15.936 -2.620 -3.329 1.00 97.19 92 LEU A C 1
ATOM 717 O O . LEU A 1 92 ? -16.204 -2.248 -4.474 1.00 97.19 92 LEU A O 1
ATOM 721 N N . ILE A 1 93 ? -15.411 -1.806 -2.415 1.00 98.50 93 ILE A N 1
ATOM 722 C CA . ILE A 1 93 ? -15.079 -0.398 -2.648 1.00 98.50 93 ILE A CA 1
ATOM 723 C C . ILE A 1 93 ? -13.577 -0.190 -2.430 1.00 98.50 93 ILE A C 1
ATOM 725 O O . ILE A 1 93 ? -13.043 -0.491 -1.362 1.00 98.50 93 ILE A O 1
ATOM 729 N N . ALA A 1 94 ? -12.897 0.367 -3.430 1.00 98.69 94 ALA A N 1
ATOM 730 C CA . ALA A 1 94 ? -11.527 0.856 -3.329 1.00 98.69 94 ALA A CA 1
ATOM 731 C C . ALA A 1 94 ? -11.522 2.241 -2.661 1.00 98.69 94 ALA A C 1
ATOM 733 O O . ALA A 1 94 ? -11.947 3.227 -3.271 1.00 98.69 94 ALA A O 1
ATOM 734 N N . THR A 1 95 ? -11.050 2.341 -1.418 1.00 98.75 95 THR A N 1
ATOM 735 C CA . THR A 1 95 ? -10.800 3.643 -0.781 1.00 98.75 95 THR A CA 1
ATOM 736 C C . THR A 1 95 ? -9.425 4.154 -1.213 1.00 98.75 95 THR A C 1
ATOM 738 O O . THR A 1 95 ? -8.400 3.520 -0.967 1.00 98.75 95 THR A O 1
ATOM 741 N N . CYS A 1 96 ? -9.413 5.277 -1.927 1.00 98.75 96 CYS A N 1
ATOM 742 C CA . CYS A 1 96 ? -8.217 5.898 -2.487 1.00 98.75 96 CYS A CA 1
ATOM 743 C C . CYS A 1 96 ? -7.852 7.111 -1.632 1.00 98.75 96 CYS A C 1
ATOM 745 O O . CYS A 1 96 ? -8.536 8.139 -1.689 1.00 98.75 96 CYS A O 1
ATOM 747 N N . TRP A 1 97 ? -6.806 6.961 -0.831 1.00 98.88 97 TRP A N 1
ATOM 748 C CA . TRP A 1 97 ? -6.289 7.986 0.071 1.00 98.88 97 TRP A CA 1
ATOM 749 C C . TRP A 1 97 ? -5.307 8.896 -0.668 1.00 98.88 97 TRP A C 1
ATOM 751 O O . TRP A 1 97 ? -4.876 8.577 -1.778 1.00 98.88 97 TRP A O 1
ATOM 761 N N . GLN A 1 98 ? -4.982 10.051 -0.088 1.00 98.75 98 GLN A N 1
ATOM 762 C CA . GLN A 1 98 ? -3.876 10.848 -0.608 1.00 98.75 98 GLN A CA 1
ATOM 763 C C . GLN A 1 98 ? -2.559 10.164 -0.246 1.00 98.75 98 GLN A C 1
ATOM 765 O O . GLN A 1 98 ? -2.392 9.688 0.874 1.00 98.75 98 GLN A O 1
ATOM 770 N N . PHE A 1 99 ? -1.621 10.159 -1.184 1.00 98.81 99 PHE A N 1
ATOM 771 C CA . PHE A 1 99 ? -0.257 9.700 -0.967 1.00 98.81 99 PHE A CA 1
ATOM 772 C C . PHE A 1 99 ? 0.697 10.847 -1.292 1.00 98.81 99 PHE A C 1
ATOM 774 O O . PHE A 1 99 ? 0.507 11.538 -2.296 1.00 98.81 99 PHE A O 1
ATOM 781 N N . ASN A 1 100 ? 1.692 11.070 -0.432 1.00 98.69 100 ASN A N 1
ATOM 782 C CA . ASN A 1 100 ? 2.637 12.180 -0.565 1.00 98.69 100 ASN A CA 1
ATOM 783 C C . ASN A 1 100 ? 4.112 11.747 -0.507 1.00 98.69 100 ASN A C 1
ATOM 785 O O . ASN A 1 100 ? 4.967 12.570 -0.195 1.00 98.69 100 ASN A O 1
ATOM 789 N N . GLY A 1 101 ? 4.425 10.470 -0.762 1.00 98.12 101 GLY A N 1
ATOM 790 C CA . GLY A 1 101 ? 5.803 9.974 -0.683 1.00 98.12 101 GLY A CA 1
ATOM 791 C C . GLY A 1 101 ? 6.371 10.032 0.738 1.00 98.12 101 GLY A C 1
ATOM 792 O O . GLY A 1 101 ? 7.478 10.540 0.929 1.00 98.12 101 GLY A O 1
ATOM 793 N N . TRP A 1 102 ? 5.591 9.555 1.716 1.00 98.56 102 TRP A N 1
ATOM 794 C CA . TRP A 1 102 ? 5.916 9.508 3.148 1.00 98.56 102 TRP A CA 1
ATOM 795 C C . TRP A 1 102 ? 6.384 10.856 3.716 1.00 98.56 102 TRP A C 1
ATOM 797 O O . TRP A 1 102 ? 7.456 10.979 4.308 1.00 98.56 102 TRP A O 1
ATOM 807 N N . GLY A 1 103 ? 5.574 11.898 3.520 1.00 98.25 103 GLY A N 1
ATOM 808 C CA . GLY A 1 103 ? 5.895 13.250 3.976 1.00 98.25 103 GLY A CA 1
ATOM 809 C C . GLY A 1 103 ? 6.818 14.017 3.033 1.00 98.25 103 GLY A C 1
ATOM 810 O O . GLY A 1 103 ? 7.694 14.742 3.498 1.00 98.25 103 GLY A O 1
ATOM 811 N N . GLU A 1 104 ? 6.632 13.844 1.722 1.00 97.94 104 GLU A N 1
ATOM 812 C CA . GLU A 1 104 ? 7.382 14.508 0.645 1.00 97.94 104 GLU A CA 1
ATOM 813 C C . GLU A 1 104 ? 8.890 14.207 0.642 1.00 97.94 104 GLU A C 1
ATOM 815 O O . GLU A 1 104 ? 9.678 14.912 0.011 1.00 97.94 104 GLU A O 1
ATOM 820 N N . LYS A 1 105 ? 9.310 13.125 1.306 1.00 97.00 105 LYS A N 1
ATOM 821 C CA . LYS A 1 105 ? 10.717 12.699 1.347 1.00 97.00 105 LYS A CA 1
ATOM 822 C C . LYS A 1 105 ? 11.181 12.142 0.005 1.00 97.00 105 LYS A C 1
ATOM 824 O O . LYS A 1 105 ? 12.342 12.294 -0.367 1.00 97.00 105 LYS A O 1
ATOM 829 N N . PHE A 1 106 ? 10.262 11.527 -0.738 1.00 96.69 106 PHE A N 1
ATOM 830 C CA . PHE A 1 106 ? 10.559 10.825 -1.980 1.00 96.69 106 PHE A CA 1
ATOM 831 C C . PHE A 1 106 ? 9.858 11.481 -3.172 1.00 96.69 106 PHE A C 1
ATOM 833 O O . PHE A 1 106 ? 8.826 11.011 -3.641 1.00 96.69 106 PHE A O 1
ATOM 840 N N . VAL A 1 107 ? 10.458 12.542 -3.722 1.00 96.00 107 VAL A N 1
ATOM 841 C CA . VAL A 1 107 ? 9.949 13.277 -4.900 1.00 96.00 107 VAL A CA 1
ATOM 842 C C . VAL A 1 107 ? 10.670 12.897 -6.209 1.00 96.00 107 VAL A C 1
ATOM 844 O O . VAL A 1 107 ? 11.885 12.678 -6.185 1.00 96.00 107 VAL A O 1
ATOM 847 N N . PRO A 1 108 ? 9.972 12.800 -7.359 1.00 96.69 108 PRO A N 1
ATOM 848 C CA . PRO A 1 108 ? 8.519 12.914 -7.531 1.00 96.69 108 PRO A CA 1
ATOM 849 C C . PRO A 1 108 ? 7.747 11.708 -6.962 1.00 96.69 108 PRO A C 1
ATOM 851 O O . PRO A 1 108 ? 8.341 10.666 -6.679 1.00 96.69 108 PRO A O 1
ATOM 854 N N . PHE A 1 109 ? 6.437 11.893 -6.774 1.00 98.12 109 PHE A N 1
ATOM 855 C CA . PHE A 1 109 ? 5.475 10.864 -6.348 1.00 98.12 109 PHE A CA 1
ATOM 856 C C . PHE A 1 109 ? 4.106 11.020 -7.042 1.00 98.12 109 PHE A C 1
ATOM 858 O O . PHE A 1 109 ? 3.121 10.416 -6.623 1.00 98.12 109 PHE A O 1
ATOM 865 N N . ASP A 1 110 ? 3.980 11.876 -8.060 1.00 98.38 110 ASP A N 1
ATOM 866 C CA . ASP A 1 110 ? 2.697 12.224 -8.682 1.00 98.38 110 ASP A CA 1
ATOM 867 C C . ASP A 1 110 ? 2.010 11.041 -9.385 1.00 98.38 110 ASP A C 1
ATOM 869 O O . ASP A 1 110 ? 0.773 10.954 -9.406 1.00 98.38 110 ASP A O 1
ATOM 873 N N . LYS A 1 111 ? 2.781 10.080 -9.901 1.00 98.62 111 LYS A N 1
ATOM 874 C CA . LYS A 1 111 ? 2.232 8.834 -10.441 1.00 98.62 111 LYS A CA 1
ATOM 875 C C . LYS A 1 111 ? 1.721 7.973 -9.298 1.00 98.62 111 LYS A C 1
ATOM 877 O O . LYS A 1 111 ? 0.571 7.530 -9.346 1.00 98.62 111 LYS A O 1
ATOM 882 N N . ASP A 1 112 ? 2.501 7.804 -8.241 1.00 98.69 112 ASP A N 1
ATOM 883 C CA . ASP A 1 112 ? 2.090 7.007 -7.082 1.00 98.69 112 ASP A CA 1
ATOM 884 C C . ASP A 1 112 ? 0.872 7.627 -6.375 1.00 98.69 112 ASP A C 1
ATOM 886 O O . ASP A 1 112 ? -0.072 6.922 -6.037 1.00 98.69 112 ASP A O 1
ATOM 890 N N . ALA A 1 113 ? 0.779 8.956 -6.293 1.00 98.62 113 ALA A N 1
ATOM 891 C CA . ALA A 1 113 ? -0.382 9.668 -5.748 1.00 98.62 113 ALA A CA 1
ATOM 892 C C . ALA A 1 113 ? -1.696 9.386 -6.489 1.00 98.62 113 ALA A C 1
ATOM 894 O O . ALA A 1 113 ? -2.785 9.608 -5.955 1.00 98.62 113 ALA A O 1
ATOM 895 N N . THR A 1 114 ? -1.621 8.901 -7.729 1.00 98.44 114 THR A N 1
ATOM 896 C CA . THR A 1 114 ? -2.793 8.570 -8.544 1.00 98.44 114 THR A CA 1
ATOM 897 C C . THR A 1 114 ? -2.941 7.074 -8.811 1.00 98.44 114 THR A C 1
ATOM 899 O O . THR A 1 114 ? -3.930 6.677 -9.440 1.00 98.44 114 THR A O 1
ATOM 902 N N . ILE A 1 115 ? -2.011 6.225 -8.352 1.00 98.75 115 ILE A N 1
ATOM 903 C CA . ILE A 1 115 ? -2.003 4.805 -8.723 1.00 98.75 115 ILE A CA 1
ATOM 904 C C . ILE A 1 115 ? -3.209 4.058 -8.155 1.00 98.75 115 ILE A C 1
ATOM 906 O O . ILE A 1 115 ? -3.809 3.275 -8.887 1.00 98.75 115 ILE A O 1
ATOM 910 N N . ALA A 1 116 ? -3.665 4.374 -6.935 1.00 98.81 116 ALA A N 1
ATOM 911 C CA . ALA A 1 116 ? -4.875 3.778 -6.366 1.00 98.81 116 ALA A CA 1
ATOM 912 C C . ALA A 1 116 ? -6.107 3.946 -7.273 1.00 98.81 116 ALA A C 1
ATOM 914 O O . ALA A 1 116 ? -6.871 3.002 -7.480 1.00 98.81 116 ALA A O 1
ATOM 915 N N . LEU A 1 117 ? -6.283 5.141 -7.850 1.00 98.69 117 LEU A N 1
ATOM 916 C CA . LEU A 1 117 ? -7.393 5.446 -8.756 1.00 98.69 117 LEU A CA 1
ATOM 917 C C . LEU A 1 117 ? -7.221 4.779 -10.119 1.00 98.69 117 LEU A C 1
ATOM 919 O O . LEU A 1 117 ? -8.188 4.246 -10.660 1.00 98.69 117 LEU A O 1
ATOM 923 N N . ARG A 1 118 ? -6.007 4.805 -10.678 1.00 98.75 118 ARG A N 1
ATOM 924 C CA . ARG A 1 118 ? -5.718 4.199 -11.986 1.00 98.75 118 ARG A CA 1
ATOM 925 C C . ARG A 1 118 ? -5.851 2.681 -11.941 1.00 98.75 118 ARG A C 1
ATOM 927 O O . ARG A 1 118 ? -6.457 2.104 -12.840 1.00 98.75 118 ARG A O 1
ATOM 934 N N . TRP A 1 119 ? -5.378 2.057 -10.866 1.00 98.81 119 TRP A N 1
ATOM 935 C CA . TRP A 1 119 ? -5.574 0.637 -10.608 1.00 98.81 119 TRP A CA 1
ATOM 936 C C . TRP A 1 119 ? -7.055 0.288 -10.450 1.00 98.81 119 TRP A C 1
ATOM 938 O O . TRP A 1 119 ? -7.552 -0.595 -11.142 1.00 98.81 119 TRP A O 1
ATOM 948 N N . ALA A 1 120 ? -7.790 1.001 -9.591 1.00 98.62 120 ALA A N 1
ATOM 949 C CA . ALA A 1 120 ? -9.208 0.720 -9.390 1.00 98.62 120 ALA A CA 1
ATOM 950 C C . ALA A 1 120 ? -10.023 0.889 -10.685 1.00 98.62 120 ALA A C 1
ATOM 952 O O . ALA A 1 120 ? -10.893 0.069 -10.962 1.00 98.62 120 ALA A O 1
ATOM 953 N N . ALA A 1 121 ? -9.705 1.894 -11.508 1.00 98.56 121 ALA A N 1
ATOM 954 C CA . ALA A 1 121 ? -10.315 2.065 -12.824 1.00 98.56 121 ALA A CA 1
ATOM 955 C C . ALA A 1 121 ? -9.972 0.910 -13.780 1.00 98.56 121 ALA A C 1
ATOM 957 O O . ALA A 1 121 ? -10.868 0.393 -14.442 1.00 98.56 121 ALA A O 1
ATOM 958 N N . HIS A 1 122 ? -8.706 0.479 -13.822 1.00 98.50 122 HIS A N 1
ATOM 959 C CA . HIS A 1 122 ? -8.267 -0.668 -14.622 1.00 98.50 122 HIS A CA 1
ATOM 960 C C . HIS A 1 122 ? -8.997 -1.959 -14.221 1.00 98.50 122 HIS A C 1
ATOM 962 O O . HIS A 1 122 ? -9.467 -2.695 -15.084 1.00 98.50 122 HIS A O 1
ATOM 968 N N . ALA A 1 123 ? -9.137 -2.204 -12.918 1.00 97.94 123 ALA A N 1
ATOM 969 C CA . ALA A 1 123 ? -9.801 -3.385 -12.378 1.00 97.94 123 ALA A CA 1
ATOM 970 C C . ALA A 1 123 ? -11.344 -3.294 -12.387 1.00 97.94 123 ALA A C 1
ATOM 972 O O . ALA A 1 123 ? -12.023 -4.254 -12.036 1.00 97.94 123 ALA A O 1
ATOM 973 N N . GLY A 1 124 ? -11.925 -2.152 -12.777 1.00 97.81 124 GLY A N 1
ATOM 974 C CA . GLY A 1 124 ? -13.379 -1.947 -12.770 1.00 97.81 124 GLY A CA 1
ATOM 975 C C . GLY A 1 124 ? -13.991 -1.840 -11.366 1.00 97.81 124 GLY A C 1
ATOM 976 O O . GLY A 1 124 ? -15.181 -2.099 -11.184 1.00 97.81 124 GLY A O 1
ATOM 977 N N . HIS A 1 125 ? -13.196 -1.466 -10.362 1.00 97.88 125 HIS A N 1
ATOM 978 C CA . HIS A 1 125 ? -13.628 -1.349 -8.972 1.00 97.88 125 HIS A CA 1
ATOM 979 C C . HIS A 1 125 ? -14.298 0.004 -8.706 1.00 97.88 125 HIS A C 1
ATOM 981 O O . HIS A 1 125 ? -13.838 1.053 -9.162 1.00 97.88 125 HIS A O 1
ATOM 987 N N . LYS A 1 126 ? -15.364 0.007 -7.897 1.00 98.19 126 LYS A N 1
ATOM 988 C CA . LYS A 1 126 ? -15.957 1.254 -7.396 1.00 98.19 126 LYS A CA 1
ATOM 989 C C . LYS A 1 126 ? -14.950 1.969 -6.496 1.00 98.19 126 LYS A C 1
ATOM 991 O O . LYS A 1 126 ? -14.339 1.343 -5.635 1.00 98.19 126 LYS A O 1
ATOM 996 N N . THR A 1 127 ? -14.809 3.281 -6.661 1.00 98.31 127 THR A N 1
ATOM 997 C CA . THR A 1 127 ? -13.831 4.084 -5.912 1.00 98.31 127 THR A CA 1
ATOM 998 C C . THR A 1 127 ? -14.491 5.067 -4.959 1.00 98.31 127 THR A C 1
ATOM 1000 O O . THR A 1 127 ? -15.471 5.720 -5.324 1.00 98.31 127 THR A O 1
ATOM 1003 N N . ARG A 1 128 ? -13.871 5.284 -3.799 1.00 98.19 128 ARG A N 1
ATOM 1004 C CA . ARG A 1 128 ? -14.135 6.422 -2.913 1.00 98.19 128 ARG A CA 1
ATOM 1005 C C . ARG A 1 128 ? -12.833 7.176 -2.663 1.00 98.19 128 ARG A C 1
ATOM 1007 O O . ARG A 1 128 ? -11.893 6.603 -2.127 1.00 98.19 128 ARG A O 1
ATOM 1014 N N . LYS A 1 129 ? -12.782 8.456 -3.033 1.00 98.62 129 LYS A N 1
ATOM 1015 C CA . LYS A 1 129 ? -11.628 9.324 -2.747 1.00 98.62 129 LYS A CA 1
ATOM 1016 C C . LYS A 1 129 ? -11.707 9.849 -1.322 1.00 98.62 129 LYS A C 1
ATOM 1018 O O . LYS A 1 129 ? -12.762 10.343 -0.925 1.00 98.62 129 LYS A O 1
ATOM 1023 N N . ILE A 1 130 ? -10.599 9.785 -0.594 1.00 98.62 130 ILE A N 1
ATOM 1024 C CA . ILE A 1 130 ? -10.504 10.253 0.784 1.00 98.62 130 ILE A CA 1
ATOM 1025 C C . ILE A 1 130 ? -9.483 11.386 0.877 1.00 98.62 130 ILE A C 1
ATOM 1027 O O . ILE A 1 130 ? -8.314 11.215 0.550 1.00 98.62 130 ILE A O 1
ATOM 1031 N N . ASP A 1 131 ? -9.941 12.547 1.341 1.00 97.81 131 ASP A N 1
ATOM 1032 C CA . ASP A 1 131 ? -9.105 13.725 1.601 1.00 97.81 131 ASP A CA 1
ATOM 1033 C C . ASP A 1 131 ? -8.401 13.592 2.963 1.00 97.81 131 ASP A C 1
ATOM 1035 O O . ASP A 1 131 ? -8.875 14.101 3.980 1.00 97.81 131 ASP A O 1
ATOM 1039 N N . MET A 1 132 ? -7.367 12.751 3.004 1.00 98.69 132 MET A N 1
ATOM 1040 C CA . MET A 1 132 ? -6.435 12.551 4.121 1.00 98.69 132 MET A CA 1
ATOM 1041 C C . MET A 1 132 ? -5.219 11.793 3.587 1.00 98.69 132 MET A C 1
ATOM 1043 O O . MET A 1 132 ? -5.398 10.830 2.832 1.00 98.69 132 MET A O 1
ATOM 1047 N N . VAL A 1 133 ? -4.012 12.202 3.982 1.00 98.88 133 VAL A N 1
ATOM 1048 C CA . VAL A 1 133 ? -2.794 11.451 3.657 1.00 98.88 133 VAL A CA 1
ATOM 1049 C C . VAL A 1 133 ? -2.777 10.180 4.496 1.00 98.88 133 VAL A C 1
ATOM 1051 O O . VAL A 1 133 ? -2.930 10.261 5.719 1.00 98.88 133 VAL A O 1
ATOM 1054 N N . LEU A 1 134 ? -2.657 9.024 3.845 1.00 98.88 134 LEU A N 1
ATOM 1055 C CA . LEU A 1 134 ? -2.626 7.732 4.520 1.00 98.88 134 LEU A CA 1
ATOM 1056 C C . LEU A 1 134 ? -1.968 6.663 3.653 1.00 98.88 134 LEU A C 1
ATOM 1058 O O . LEU A 1 134 ? -2.392 6.436 2.522 1.00 98.88 134 LEU A O 1
ATOM 1062 N N . GLU A 1 135 ? -1.017 5.947 4.235 1.00 98.88 135 GLU A N 1
ATOM 1063 C CA . GLU A 1 135 ? -0.372 4.784 3.638 1.00 98.88 135 GLU A CA 1
ATOM 1064 C C . GLU A 1 135 ? -0.959 3.481 4.198 1.00 98.88 135 GLU A C 1
ATOM 1066 O O . GLU A 1 135 ? -1.201 3.372 5.402 1.00 98.88 135 GLU A O 1
ATOM 1071 N N . GLY A 1 136 ? -1.184 2.464 3.363 1.00 98.62 136 GLY A N 1
ATOM 1072 C CA . GLY A 1 136 ? -1.715 1.177 3.825 1.00 98.62 136 GLY A CA 1
ATOM 1073 C C . GLY A 1 136 ? -0.812 0.448 4.829 1.00 98.62 136 GLY A C 1
ATOM 1074 O O . GLY A 1 136 ? -1.342 -0.207 5.724 1.00 98.62 136 GLY A O 1
ATOM 1075 N N . GLY A 1 137 ? 0.518 0.587 4.742 1.00 98.62 137 GLY A N 1
ATOM 1076 C CA . GLY A 1 137 ? 1.476 0.006 5.697 1.00 98.62 137 GLY A CA 1
ATOM 1077 C C . GLY A 1 137 ? 1.463 0.662 7.082 1.00 98.62 137 GLY A C 1
ATOM 1078 O O . GLY A 1 137 ? 1.887 0.068 8.073 1.00 98.62 137 GLY A O 1
ATOM 1079 N N . SER A 1 138 ? 0.882 1.861 7.202 1.00 98.69 138 SER A N 1
ATOM 1080 C CA . SER A 1 138 ? 0.708 2.534 8.497 1.00 98.69 138 SER A CA 1
ATOM 1081 C C . SER A 1 138 ? -0.392 1.905 9.370 1.00 98.69 138 SER A C 1
ATOM 1083 O O . SER A 1 138 ? -0.561 2.294 10.525 1.00 98.69 138 SER A O 1
ATOM 1085 N N . LEU A 1 139 ? -1.124 0.910 8.850 1.00 98.06 139 LEU A N 1
ATOM 1086 C CA . LEU A 1 139 ? -2.320 0.329 9.459 1.00 98.06 139 LEU A CA 1
ATOM 1087 C C . LEU A 1 139 ? -2.252 -1.199 9.467 1.00 98.06 139 LEU A C 1
ATOM 1089 O O . LEU A 1 139 ? -1.790 -1.828 8.520 1.00 98.06 139 LEU A O 1
ATOM 1093 N N . ASN A 1 140 ? -2.872 -1.816 10.468 1.00 98.38 140 ASN A N 1
ATOM 1094 C CA . ASN A 1 140 ? -3.230 -3.230 10.421 1.00 98.38 140 ASN A CA 1
ATOM 1095 C C . ASN A 1 140 ? -4.610 -3.440 11.058 1.00 98.38 140 ASN A C 1
ATOM 1097 O O . ASN A 1 140 ? -4.924 -2.794 12.058 1.00 98.38 140 ASN A O 1
ATOM 1101 N N . VAL A 1 141 ? -5.462 -4.301 10.492 1.00 98.44 141 VAL A N 1
ATOM 1102 C CA . VAL A 1 141 ? -6.847 -4.495 10.967 1.00 98.44 141 VAL A CA 1
ATOM 1103 C C . VAL A 1 141 ? -7.162 -5.959 11.250 1.00 98.44 141 VAL A C 1
ATOM 1105 O O . VAL A 1 141 ? -6.779 -6.850 10.497 1.00 98.44 141 VAL A O 1
ATOM 1108 N N . ASP A 1 142 ? -7.934 -6.208 12.309 1.00 98.00 142 ASP A N 1
ATOM 1109 C CA . ASP A 1 142 ? -8.315 -7.563 12.738 1.00 98.00 142 ASP A CA 1
ATOM 1110 C C . ASP A 1 142 ? -9.551 -8.118 12.009 1.00 98.00 142 ASP A C 1
ATOM 1112 O O . ASP A 1 142 ? -9.976 -9.246 12.260 1.00 98.00 142 ASP A O 1
ATOM 1116 N N . GLY A 1 143 ? -10.182 -7.312 11.145 1.00 96.56 143 GLY A N 1
ATOM 1117 C CA . GLY A 1 143 ? -11.432 -7.655 10.456 1.00 96.56 143 GLY A CA 1
ATOM 1118 C C . GLY A 1 143 ? -12.660 -7.754 11.373 1.00 96.56 143 GLY A C 1
ATOM 1119 O O . GLY A 1 143 ? -13.752 -8.071 10.905 1.00 96.56 143 GLY A O 1
ATOM 1120 N N . ALA A 1 144 ? -12.508 -7.459 12.663 1.00 96.25 144 ALA A N 1
ATOM 1121 C CA . ALA A 1 144 ? -13.538 -7.465 13.697 1.00 96.25 144 ALA A CA 1
ATOM 1122 C C . ALA A 1 144 ? -13.735 -6.072 14.333 1.00 96.25 144 ALA A C 1
ATOM 1124 O O . ALA A 1 144 ? -14.387 -5.939 15.375 1.00 96.25 144 ALA A O 1
ATOM 1125 N N . GLY A 1 145 ? -13.239 -5.018 13.681 1.00 96.81 145 GLY A N 1
ATOM 1126 C CA . GLY A 1 145 ? -13.458 -3.619 14.041 1.00 96.81 145 GLY A CA 1
ATOM 1127 C C . GLY A 1 145 ? -12.336 -2.986 14.864 1.00 96.81 145 GLY A C 1
ATOM 1128 O O . GLY A 1 145 ? -12.565 -1.917 15.432 1.00 96.81 145 GLY A O 1
ATOM 1129 N N . THR A 1 146 ? -11.170 -3.621 14.956 1.00 98.19 146 THR A N 1
ATOM 1130 C CA . THR A 1 146 ? -9.972 -3.062 15.591 1.00 98.19 146 THR A CA 1
ATOM 1131 C C . THR A 1 146 ? -8.919 -2.770 14.531 1.00 98.19 146 THR A C 1
ATOM 1133 O O . THR A 1 146 ? -8.582 -3.637 13.725 1.00 98.19 146 THR A O 1
ATOM 1136 N N . LEU A 1 147 ? -8.365 -1.561 14.579 1.00 98.19 147 LEU A N 1
ATOM 1137 C CA . LEU A 1 147 ? -7.194 -1.149 13.810 1.00 98.19 147 LEU A CA 1
ATOM 1138 C C . LEU A 1 147 ? -6.031 -0.875 14.767 1.00 98.19 147 LEU A C 1
ATOM 1140 O O . LEU A 1 147 ? -6.254 -0.283 15.821 1.00 98.19 147 LEU A O 1
ATOM 1144 N N . ILE A 1 148 ? -4.811 -1.276 14.412 1.00 98.56 148 ILE A N 1
ATOM 1145 C CA . ILE A 1 148 ? -3.569 -0.856 15.076 1.00 98.56 148 ILE A CA 1
ATOM 1146 C C . ILE A 1 148 ? -2.807 0.072 14.128 1.00 98.56 148 ILE A C 1
ATOM 1148 O O . ILE A 1 148 ? -2.767 -0.160 12.922 1.00 98.56 148 ILE A O 1
ATOM 1152 N N . THR A 1 149 ? -2.228 1.127 14.692 1.00 98.81 149 THR A N 1
ATOM 1153 C CA . THR A 1 149 ? -1.353 2.099 14.024 1.00 98.81 149 THR A CA 1
ATOM 1154 C C . THR A 1 149 ? -0.290 2.590 15.010 1.00 98.81 149 THR A C 1
ATOM 1156 O O . THR A 1 149 ? -0.364 2.287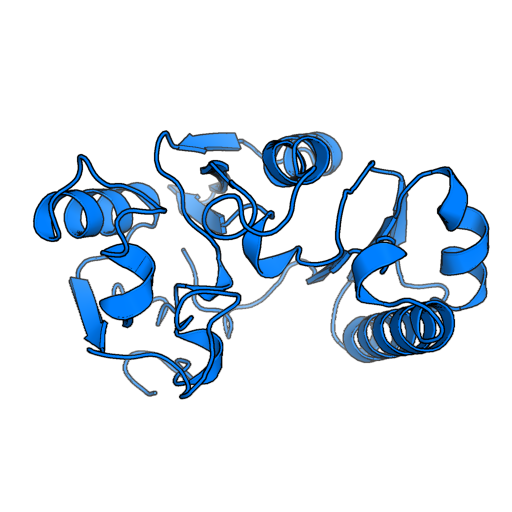 16.205 1.00 98.81 149 THR A O 1
ATOM 1159 N N . THR A 1 150 ? 0.666 3.394 14.547 1.00 98.81 150 THR A N 1
ATOM 1160 C CA . THR A 1 150 ? 1.605 4.123 15.408 1.00 98.81 150 THR A CA 1
ATOM 1161 C C . THR A 1 150 ? 1.245 5.612 15.521 1.00 98.81 150 THR A C 1
ATOM 1163 O O . THR A 1 150 ? 0.714 6.218 14.586 1.00 98.81 150 THR A O 1
ATOM 1166 N N . GLU A 1 151 ? 1.520 6.215 16.680 1.00 98.56 151 GLU A N 1
ATOM 1167 C CA . GLU A 1 151 ? 1.446 7.667 16.888 1.00 98.56 151 GLU A CA 1
ATOM 1168 C C . GLU A 1 151 ? 2.552 8.378 16.105 1.00 98.56 151 GLU A C 1
ATOM 1170 O O . GLU A 1 151 ? 2.281 9.391 15.463 1.00 98.56 151 GLU A O 1
ATOM 1175 N N . GLN A 1 152 ? 3.766 7.815 16.112 1.00 98.44 152 GLN A N 1
ATOM 1176 C CA . GLN A 1 152 ? 4.932 8.341 15.397 1.00 98.44 152 GLN A CA 1
ATOM 1177 C C . GLN A 1 152 ? 4.650 8.624 13.914 1.00 98.44 152 GLN A C 1
ATOM 1179 O O . GLN A 1 152 ? 5.072 9.670 13.425 1.00 98.44 152 GLN A O 1
ATOM 1184 N N . CYS A 1 153 ? 3.909 7.744 13.230 1.00 98.69 153 CYS A N 1
ATOM 1185 C CA . CYS A 1 153 ? 3.576 7.917 11.820 1.00 98.69 153 CYS A CA 1
ATOM 1186 C C . CYS A 1 153 ? 2.375 8.855 11.629 1.00 98.69 153 CYS A C 1
ATOM 1188 O O . CYS A 1 153 ? 2.505 9.936 11.055 1.00 98.69 153 CYS A O 1
ATOM 1190 N N . LEU A 1 154 ? 1.191 8.491 12.139 1.00 98.62 154 LEU A N 1
ATOM 1191 C CA . LEU A 1 154 ? -0.038 9.212 11.777 1.00 98.62 154 LEU A CA 1
ATOM 1192 C C . LEU A 1 154 ? -0.170 10.596 12.419 1.00 98.62 154 LEU A C 1
ATOM 1194 O O . LEU A 1 154 ? -0.914 11.429 11.898 1.00 98.62 154 LEU A O 1
ATOM 1198 N N . LEU A 1 155 ? 0.524 10.856 13.532 1.00 98.62 155 LEU A N 1
ATOM 1199 C CA . LEU A 1 155 ? 0.576 12.186 14.148 1.00 98.62 155 LEU A CA 1
ATOM 1200 C C . LEU A 1 155 ? 1.793 12.995 13.682 1.00 98.62 155 LEU A C 1
ATOM 1202 O O . LEU A 1 155 ? 1.994 14.114 14.160 1.00 98.62 155 LEU A O 1
ATOM 1206 N N . ASN A 1 156 ? 2.592 12.466 12.749 1.00 98.56 156 ASN A N 1
ATOM 1207 C CA . ASN A 1 156 ? 3.698 13.212 12.174 1.00 98.56 156 ASN A CA 1
ATOM 1208 C C . ASN A 1 156 ? 3.163 14.460 11.439 1.00 98.56 156 ASN A C 1
ATOM 1210 O O . ASN A 1 156 ? 2.265 14.346 10.593 1.00 98.56 156 ASN A O 1
ATOM 1214 N N . PRO A 1 157 ? 3.714 15.662 11.706 1.00 98.12 157 PRO A N 1
ATOM 1215 C CA . PRO A 1 157 ? 3.308 16.888 11.021 1.00 98.12 157 PRO A CA 1
ATOM 1216 C C . PRO A 1 157 ? 3.448 16.846 9.493 1.00 98.12 157 PRO A C 1
ATOM 1218 O O . PRO A 1 157 ? 2.818 17.653 8.814 1.00 98.12 157 PRO A O 1
ATOM 1221 N N . ASN A 1 158 ? 4.249 15.931 8.939 1.00 98.31 158 ASN A N 1
ATOM 1222 C CA . ASN A 1 158 ? 4.412 15.760 7.492 1.00 98.31 158 ASN A CA 1
ATOM 1223 C C . ASN A 1 158 ? 3.270 14.960 6.819 1.00 98.31 158 ASN A C 1
ATOM 1225 O O . ASN A 1 158 ? 3.241 14.858 5.592 1.00 98.31 158 ASN A O 1
ATOM 1229 N N . ARG A 1 159 ? 2.331 14.397 7.595 1.00 98.50 159 ARG A N 1
ATOM 1230 C CA . ARG A 1 159 ? 1.123 13.735 7.080 1.00 98.50 159 ARG A CA 1
ATOM 1231 C C . ARG A 1 159 ? -0.058 14.692 7.113 1.00 98.50 159 ARG A C 1
ATOM 1233 O O . ARG A 1 159 ? -0.381 15.337 6.121 1.00 98.50 159 ARG A O 1
ATOM 1240 N N . ASN A 1 160 ? -0.691 14.822 8.277 1.00 98.62 160 ASN A N 1
ATOM 1241 C CA . ASN A 1 160 ? -1.960 15.528 8.435 1.00 98.62 160 ASN A CA 1
ATOM 1242 C C . ASN A 1 160 ? -1.867 16.613 9.531 1.00 98.62 160 ASN A C 1
ATOM 1244 O O . ASN A 1 160 ? -2.577 16.526 10.532 1.00 98.62 160 ASN A O 1
ATOM 1248 N N . PRO A 1 161 ? -1.051 17.677 9.364 1.00 98.06 161 PRO A N 1
ATOM 1249 C CA . PRO A 1 161 ? -0.709 18.628 10.439 1.00 98.06 161 PRO A CA 1
ATOM 1250 C C . PRO A 1 161 ? -1.892 19.430 10.998 1.00 98.06 161 PRO A C 1
ATOM 1252 O O . PRO A 1 161 ? -1.769 20.099 12.022 1.00 98.06 161 PRO A O 1
ATOM 1255 N N . LYS A 1 162 ? -3.032 19.417 10.302 1.00 98.25 162 LYS A N 1
ATOM 1256 C CA . LYS A 1 162 ? -4.256 20.132 10.689 1.00 98.25 162 LYS A CA 1
ATOM 1257 C C . LYS A 1 162 ? -5.271 19.245 11.410 1.00 98.25 162 LYS A C 1
ATOM 1259 O O . LYS A 1 162 ? -6.286 19.770 11.860 1.00 98.25 162 LYS A O 1
ATOM 1264 N N . LEU A 1 163 ? -5.041 17.933 11.472 1.00 98.56 163 LEU A N 1
ATOM 1265 C CA . LEU A 1 163 ? -5.958 16.986 12.097 1.00 98.56 163 LEU A CA 1
ATOM 1266 C C . LEU A 1 163 ? -5.449 16.603 13.485 1.00 98.56 163 LEU A C 1
ATOM 1268 O O . LEU A 1 163 ? -4.274 16.302 13.675 1.00 98.56 163 LEU A O 1
ATOM 1272 N N . SER A 1 164 ? -6.349 16.590 14.463 1.00 98.62 164 SER A N 1
ATOM 1273 C CA . SER A 1 164 ? -6.071 15.998 15.766 1.00 98.62 164 SER A CA 1
ATOM 1274 C C . SER A 1 164 ? -6.084 14.470 15.685 1.00 98.62 164 SER A C 1
ATOM 1276 O O . SER A 1 164 ? -6.686 13.877 14.786 1.00 98.62 164 SER A O 1
ATOM 1278 N N . ARG A 1 165 ? -5.487 13.821 16.688 1.00 98.56 165 ARG A N 1
ATOM 1279 C CA . ARG A 1 165 ? -5.565 12.366 16.878 1.00 98.56 165 ARG A CA 1
ATOM 1280 C C . ARG A 1 165 ? -7.003 11.838 16.805 1.00 98.56 165 ARG A C 1
ATOM 1282 O O . ARG A 1 165 ? -7.245 10.837 16.136 1.00 98.56 165 ARG A O 1
ATOM 1289 N N . ASP A 1 166 ? -7.949 12.518 17.452 1.00 98.56 166 ASP A N 1
ATOM 1290 C CA . ASP A 1 166 ? -9.357 12.103 17.474 1.00 98.56 166 ASP A CA 1
ATOM 1291 C C . ASP A 1 166 ? -10.012 12.235 16.094 1.00 98.56 166 ASP A C 1
ATOM 1293 O O . ASP A 1 166 ? -10.751 11.346 15.679 1.00 98.56 166 ASP A O 1
ATOM 1297 N N . GLN A 1 167 ? -9.690 13.294 15.342 1.00 98.75 167 GLN A N 1
ATOM 1298 C CA . GLN A 1 167 ? -10.182 13.479 13.972 1.00 98.75 167 GLN A CA 1
ATOM 1299 C C . GLN A 1 167 ? -9.631 12.411 13.020 1.00 98.75 167 GLN A C 1
ATOM 1301 O O . GLN A 1 167 ? -10.371 11.902 12.173 1.00 98.75 167 GLN A O 1
ATOM 1306 N N . ILE A 1 168 ? -8.353 12.046 13.170 1.00 98.81 168 ILE A N 1
ATOM 1307 C CA . ILE A 1 168 ? -7.737 10.945 12.418 1.00 98.81 168 ILE A CA 1
ATOM 1308 C C . ILE A 1 168 ? -8.436 9.630 12.773 1.00 98.81 168 ILE A C 1
ATOM 1310 O O . ILE A 1 168 ? -8.887 8.921 11.875 1.00 98.81 168 ILE A O 1
ATOM 1314 N N . ALA A 1 169 ? -8.602 9.326 14.064 1.00 98.75 169 ALA A N 1
ATOM 1315 C CA . ALA A 1 169 ? -9.267 8.106 14.516 1.00 98.75 169 ALA A CA 1
ATOM 1316 C C . ALA A 1 169 ? -10.715 8.007 14.007 1.00 98.75 169 ALA A C 1
ATOM 1318 O O . ALA A 1 169 ? -11.114 6.966 13.486 1.00 98.75 169 ALA A O 1
ATOM 1319 N N . GLU A 1 170 ? -11.493 9.089 14.095 1.00 98.69 170 GLU A N 1
ATOM 1320 C CA . GLU A 1 170 ? -12.867 9.138 13.591 1.00 98.69 170 GLU A CA 1
ATOM 1321 C C . GLU A 1 170 ? -12.917 8.883 12.080 1.00 98.69 170 GLU A C 1
ATOM 1323 O O . GLU A 1 170 ? -13.751 8.110 11.599 1.00 98.69 170 GLU A O 1
ATOM 1328 N N . LYS A 1 171 ? -12.003 9.497 11.320 1.00 98.62 171 LYS A N 1
ATOM 1329 C CA . LYS A 1 171 ? -11.919 9.315 9.870 1.00 98.62 171 LYS A CA 1
ATOM 1330 C C . LYS A 1 171 ? -11.520 7.887 9.506 1.00 98.62 171 LYS A C 1
ATOM 1332 O O . LYS A 1 171 ? -12.189 7.291 8.669 1.00 98.62 171 LYS A O 1
ATOM 1337 N N . LEU A 1 172 ? -10.520 7.302 10.161 1.00 98.69 172 LEU A N 1
ATOM 1338 C CA . LEU A 1 172 ? -10.146 5.899 9.956 1.00 98.69 172 LEU A CA 1
ATOM 1339 C C . LEU A 1 172 ? -11.316 4.957 10.254 1.00 98.69 172 LEU A C 1
ATOM 1341 O O . LEU A 1 172 ? -11.661 4.126 9.416 1.00 98.69 172 LEU A O 1
ATOM 1345 N N . CYS A 1 173 ? -11.975 5.116 11.404 1.00 98.56 173 CYS A N 1
ATOM 1346 C CA . CYS A 1 173 ? -13.125 4.296 11.775 1.00 98.56 173 CYS A CA 1
ATOM 1347 C C . CYS A 1 173 ? -14.255 4.393 10.746 1.00 98.56 173 CYS A C 1
ATOM 1349 O O . CYS A 1 173 ? -14.759 3.365 10.289 1.00 98.56 173 CYS A O 1
ATOM 1351 N N . ARG A 1 174 ? -14.613 5.612 10.327 1.00 98.25 174 ARG A N 1
ATOM 1352 C CA . ARG A 1 174 ? -15.689 5.841 9.358 1.00 98.25 174 ARG A CA 1
ATOM 1353 C C . ARG A 1 174 ? -15.366 5.274 7.977 1.00 98.25 174 ARG A C 1
ATOM 1355 O O . ARG A 1 174 ? -16.198 4.574 7.414 1.00 98.25 174 ARG A O 1
ATOM 1362 N N . GLU A 1 175 ? -14.192 5.579 7.425 1.00 98.38 175 GLU A N 1
ATOM 1363 C CA . GLU A 1 175 ? -13.866 5.220 6.037 1.00 98.38 175 GLU A CA 1
ATOM 1364 C C . GLU A 1 175 ? -13.428 3.755 5.887 1.00 98.38 175 GLU A C 1
ATOM 1366 O O . GLU A 1 175 ? -13.645 3.162 4.834 1.00 98.38 175 GLU A O 1
ATOM 1371 N N . LEU A 1 176 ? -12.833 3.153 6.926 1.00 98.19 176 LEU A N 1
ATOM 1372 C CA . LEU A 1 176 ? -12.366 1.761 6.902 1.00 98.19 176 LEU A CA 1
ATOM 1373 C C . LEU A 1 176 ? -13.333 0.785 7.583 1.00 98.19 176 LEU A C 1
ATOM 1375 O O . LEU A 1 176 ? -13.058 -0.419 7.596 1.00 98.19 176 LEU A O 1
ATOM 1379 N N . GLY A 1 177 ? -14.453 1.258 8.135 1.00 97.12 177 GLY A N 1
ATOM 1380 C CA 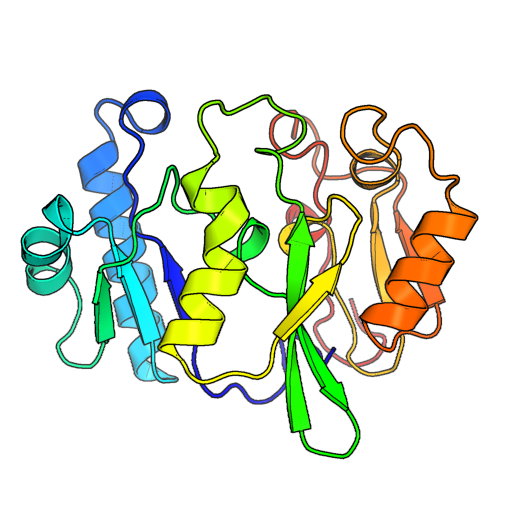. GLY A 1 177 ? -15.445 0.428 8.827 1.00 97.12 177 GLY A CA 1
ATOM 1381 C C . GLY A 1 177 ? -14.923 -0.183 10.131 1.00 97.12 177 GLY A C 1
ATOM 1382 O O . GLY A 1 177 ? -15.241 -1.329 10.444 1.00 97.12 177 GLY A O 1
ATOM 1383 N N . GLN A 1 178 ? -14.087 0.557 10.860 1.00 97.50 178 GLN A N 1
ATOM 1384 C CA . GLN A 1 178 ? -13.522 0.141 12.147 1.00 97.50 178 GLN A CA 1
ATOM 1385 C C . GLN A 1 178 ? -14.288 0.787 13.305 1.00 97.50 178 GLN A C 1
ATOM 1387 O O . GLN A 1 178 ? -15.023 1.757 13.125 1.00 97.50 178 GLN A O 1
ATOM 1392 N N . ARG A 1 179 ? -14.142 0.230 14.509 1.00 97.75 179 ARG A N 1
ATOM 1393 C CA . ARG A 1 179 ? -14.804 0.721 15.729 1.00 97.75 179 ARG A CA 1
ATOM 1394 C C . ARG A 1 179 ? -13.836 1.396 16.689 1.00 97.75 179 ARG A C 1
ATOM 1396 O O . ARG A 1 179 ? -14.250 2.261 17.451 1.00 97.75 179 ARG A O 1
ATOM 1403 N N . GLN A 1 180 ? -12.576 0.979 16.675 1.00 97.44 180 GLN A N 1
ATOM 1404 C CA . GLN A 1 180 ? -11.556 1.477 17.585 1.00 97.44 180 GLN A CA 1
ATOM 1405 C C . GLN A 1 180 ? -10.174 1.443 16.938 1.00 97.44 180 GLN A C 1
ATOM 1407 O O . GLN A 1 180 ? -9.891 0.595 16.087 1.00 97.44 180 GLN A O 1
ATOM 1412 N N . VAL A 1 181 ? -9.316 2.347 17.407 1.00 98.62 181 VAL A N 1
ATOM 1413 C CA . VAL A 1 181 ? -7.917 2.456 17.001 1.00 98.62 181 VAL A CA 1
ATOM 1414 C C . VAL A 1 181 ? -7.033 2.230 18.222 1.00 98.62 181 VAL A C 1
ATOM 1416 O O . VAL A 1 181 ? -7.150 2.933 19.226 1.00 98.62 181 VAL A O 1
ATOM 1419 N N . VAL A 1 182 ? -6.149 1.247 18.128 1.00 98.44 182 VAL A N 1
ATOM 1420 C CA . VAL A 1 182 ? -5.060 0.996 19.067 1.00 98.44 182 VAL A CA 1
ATOM 1421 C C . VAL A 1 182 ? -3.840 1.760 18.568 1.00 98.44 182 VAL A C 1
ATOM 1423 O O . VAL A 1 182 ? -3.400 1.583 17.435 1.00 98.44 182 VAL A O 1
ATOM 1426 N N . TRP A 1 183 ? -3.303 2.613 19.430 1.00 98.69 183 TRP A N 1
ATOM 1427 C CA . TRP A 1 183 ? -2.181 3.486 19.117 1.00 98.69 183 TRP A CA 1
ATOM 1428 C C . TRP A 1 183 ? -0.924 2.967 19.807 1.00 98.69 183 TRP A C 1
ATOM 1430 O O . TRP A 1 183 ? -0.809 3.051 21.031 1.00 98.69 183 TRP A O 1
ATOM 1440 N N . LEU A 1 184 ? 0.008 2.416 19.034 1.00 98.62 184 LEU A N 1
ATOM 1441 C CA . LEU A 1 184 ? 1.362 2.157 19.511 1.00 98.62 184 LEU A CA 1
ATOM 1442 C C . LEU A 1 184 ? 2.142 3.477 19.516 1.00 98.62 184 LEU A C 1
ATOM 1444 O O . LEU A 1 184 ? 1.973 4.278 18.601 1.00 98.62 184 LEU A O 1
ATOM 1448 N N . PRO A 1 185 ? 3.001 3.742 20.508 1.00 98.06 185 PRO A N 1
ATOM 1449 C CA . PRO A 1 185 ? 3.704 5.021 20.564 1.00 98.06 185 PRO A CA 1
ATOM 1450 C C . PRO A 1 185 ? 4.721 5.182 19.420 1.00 98.06 185 PRO A C 1
ATOM 1452 O O . PRO A 1 185 ? 4.847 6.271 18.867 1.00 98.06 185 PRO A O 1
ATOM 1455 N N . PHE A 1 186 ? 5.404 4.101 19.028 1.00 97.94 186 PHE A N 1
ATOM 1456 C CA . PHE A 1 186 ? 6.514 4.129 18.070 1.00 97.94 186 PHE A CA 1
ATOM 1457 C C . PHE A 1 186 ? 6.452 2.962 17.083 1.00 97.94 186 PHE A C 1
ATOM 1459 O O . PHE A 1 186 ? 5.898 1.906 17.403 1.00 97.94 186 PHE A O 1
ATOM 1466 N N . GLY A 1 187 ? 7.032 3.177 15.901 1.00 97.50 187 GLY A N 1
ATOM 1467 C CA . GLY A 1 187 ? 7.318 2.143 14.910 1.00 97.50 187 GLY A CA 1
ATOM 1468 C C . GLY A 1 187 ? 8.653 1.436 15.162 1.00 97.50 187 GLY A C 1
ATOM 1469 O O . GLY A 1 187 ? 9.187 1.450 16.277 1.00 97.50 187 GLY A O 1
ATOM 1470 N N . LEU A 1 188 ? 9.211 0.823 14.114 1.00 96.44 188 LEU A N 1
ATOM 1471 C CA . LEU A 1 188 ? 10.548 0.235 14.166 1.00 96.44 188 LEU A CA 1
ATOM 1472 C C . LEU A 1 188 ? 11.604 1.329 14.400 1.00 96.44 188 LEU A C 1
ATOM 1474 O O . LEU A 1 188 ? 11.527 2.431 13.858 1.00 96.44 188 LEU A O 1
ATOM 1478 N N . ALA A 1 189 ? 12.609 1.027 15.221 1.00 93.75 189 ALA A N 1
ATOM 1479 C CA . ALA A 1 189 ? 13.702 1.959 15.466 1.00 93.75 189 ALA A CA 1
ATOM 1480 C C . ALA A 1 189 ? 14.443 2.295 14.158 1.00 93.75 189 ALA A C 1
ATOM 1482 O O . ALA A 1 189 ? 14.776 1.388 13.399 1.00 93.75 189 ALA A O 1
ATOM 1483 N N . LEU A 1 190 ? 14.764 3.581 13.963 1.00 93.06 190 LEU A N 1
ATOM 1484 C CA . LEU A 1 190 ? 15.460 4.120 12.780 1.00 93.06 190 LEU A CA 1
ATOM 1485 C C . LEU A 1 190 ? 14.655 4.066 11.470 1.00 93.06 190 LEU A C 1
ATOM 1487 O O . LEU A 1 190 ? 15.227 4.224 10.394 1.00 93.06 190 LEU A O 1
ATOM 1491 N N . ASP A 1 191 ? 13.340 3.867 11.550 1.00 94.56 191 ASP A N 1
ATOM 1492 C CA . ASP A 1 191 ? 12.440 4.005 10.405 1.00 94.56 191 ASP A CA 1
ATOM 1493 C C . ASP A 1 191 ? 12.136 5.488 10.127 1.00 94.56 191 ASP A C 1
ATOM 1495 O O . ASP A 1 191 ? 11.052 6.007 10.411 1.00 94.56 191 ASP A O 1
ATOM 1499 N N . ASP A 1 192 ? 13.149 6.175 9.599 1.00 92.06 192 ASP A N 1
ATOM 1500 C CA . ASP A 1 192 ? 13.064 7.576 9.182 1.00 92.06 192 ASP A CA 1
ATOM 1501 C C . ASP A 1 192 ? 12.443 7.725 7.784 1.00 92.06 192 ASP A C 1
ATOM 1503 O O . ASP A 1 192 ? 12.109 8.840 7.385 1.00 92.06 192 ASP A O 1
ATOM 1507 N N . ASP A 1 193 ? 12.247 6.626 7.049 1.00 95.12 193 ASP A N 1
ATOM 1508 C CA . AS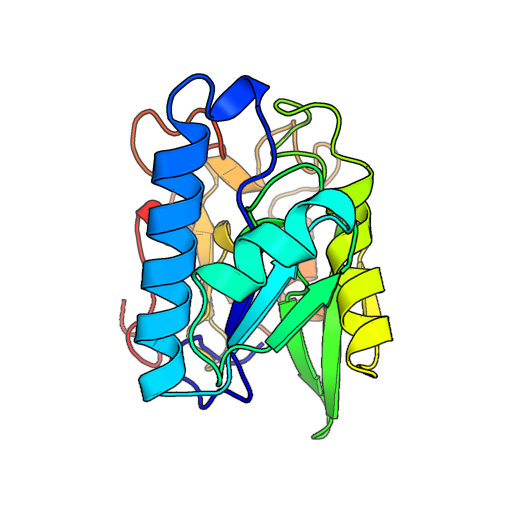P A 1 193 ? 11.635 6.639 5.720 1.00 95.12 193 ASP A CA 1
ATOM 1509 C C . ASP A 1 193 ? 10.114 6.757 5.848 1.00 95.12 193 ASP A C 1
ATOM 1511 O O . ASP A 1 193 ? 9.521 7.728 5.368 1.00 95.12 193 ASP A O 1
ATOM 1515 N N . THR A 1 194 ? 9.480 5.845 6.591 1.00 97.56 194 THR A N 1
ATOM 1516 C CA . THR A 1 194 ? 8.016 5.804 6.718 1.00 97.56 194 THR A CA 1
ATOM 1517 C C . THR A 1 194 ? 7.480 6.542 7.949 1.00 97.56 194 THR A C 1
ATOM 1519 O O . THR A 1 194 ? 6.271 6.746 8.077 1.00 97.56 194 THR A O 1
ATOM 1522 N N . ASP A 1 195 ? 8.373 7.022 8.822 1.00 98.00 195 ASP A N 1
ATOM 1523 C CA . ASP A 1 195 ? 8.064 7.578 10.149 1.00 98.00 195 ASP A CA 1
ATOM 1524 C C . ASP A 1 195 ? 7.461 6.543 11.112 1.00 98.00 195 ASP A C 1
ATOM 1526 O O . ASP A 1 195 ? 6.638 6.868 11.971 1.00 98.00 195 ASP A O 1
ATOM 1530 N N . GLY A 1 196 ? 7.891 5.287 10.993 1.00 97.94 196 GLY A N 1
ATOM 1531 C CA . GLY A 1 196 ? 7.527 4.218 11.912 1.00 97.94 196 GLY A CA 1
ATOM 1532 C C . GLY A 1 196 ? 6.181 3.582 11.591 1.00 97.94 196 GLY A C 1
ATOM 1533 O O . GLY A 1 196 ? 5.274 3.608 12.427 1.00 97.94 196 GLY A O 1
ATOM 1534 N N . HIS A 1 197 ? 6.049 2.993 10.404 1.00 98.69 197 HIS A N 1
ATOM 1535 C CA . HIS A 1 197 ? 4.887 2.178 10.056 1.00 98.69 197 HIS A CA 1
ATOM 1536 C C . HIS A 1 197 ? 4.672 1.010 11.033 1.00 98.69 197 HIS A C 1
ATOM 1538 O O . HIS A 1 197 ? 5.602 0.483 11.652 1.00 98.69 197 HIS A O 1
ATOM 1544 N N . VAL A 1 198 ? 3.404 0.613 11.188 1.00 98.56 198 VAL A N 1
ATOM 1545 C CA . VAL A 1 198 ? 3.010 -0.473 12.096 1.00 98.56 198 VAL A CA 1
ATOM 1546 C C . VAL A 1 198 ? 3.317 -1.851 11.511 1.00 98.56 198 VAL A C 1
ATOM 1548 O O . VAL A 1 198 ? 3.561 -2.780 12.276 1.00 98.56 198 VAL A O 1
ATOM 1551 N N . ASP A 1 199 ? 3.345 -1.992 10.184 1.00 98.06 199 ASP A N 1
ATOM 1552 C CA . ASP A 1 199 ? 3.629 -3.259 9.498 1.00 98.06 199 ASP A CA 1
ATOM 1553 C C . ASP A 1 199 ? 5.055 -3.788 9.745 1.00 98.06 199 ASP A C 1
ATOM 1555 O O . ASP A 1 199 ? 5.286 -4.994 9.683 1.00 98.06 199 ASP A O 1
ATOM 1559 N N . ASN A 1 200 ? 5.976 -2.915 10.159 1.00 97.12 200 ASN A N 1
ATOM 1560 C CA . ASN A 1 200 ? 7.311 -3.264 10.650 1.00 97.12 200 ASN A CA 1
ATOM 1561 C C . ASN A 1 200 ? 7.347 -3.689 12.135 1.00 97.12 200 ASN A C 1
ATOM 1563 O O . ASN A 1 200 ? 8.416 -4.016 12.656 1.00 97.12 200 ASN A O 1
ATOM 1567 N N . VAL A 1 201 ? 6.212 -3.656 12.846 1.00 97.06 201 VAL A N 1
ATOM 1568 C CA . VAL A 1 201 ? 6.135 -3.853 14.307 1.00 97.06 201 VAL A CA 1
ATOM 1569 C C . VAL A 1 201 ? 5.131 -4.927 14.712 1.00 97.06 201 VAL A C 1
ATOM 1571 O O . VAL A 1 201 ? 5.451 -5.783 15.537 1.00 97.06 201 VAL A O 1
ATOM 1574 N N . ALA A 1 202 ? 3.907 -4.866 14.192 1.00 96.50 202 ALA A N 1
ATOM 1575 C CA . ALA A 1 202 ? 2.797 -5.695 14.637 1.00 96.50 202 ALA A CA 1
ATOM 1576 C C . ALA A 1 202 ? 1.784 -5.934 13.511 1.00 96.50 202 ALA A C 1
ATOM 1578 O O . ALA A 1 202 ? 1.407 -5.019 12.783 1.00 96.50 202 ALA A O 1
ATOM 1579 N N . SER A 1 203 ? 1.270 -7.161 13.434 1.00 97.06 203 SER A N 1
ATOM 1580 C CA . SER A 1 203 ? 0.166 -7.527 12.548 1.00 97.06 203 SER A CA 1
ATOM 1581 C C . SER A 1 203 ? -0.807 -8.429 13.285 1.00 97.06 203 SER A C 1
ATOM 1583 O O . SER A 1 203 ? -0.391 -9.241 14.101 1.00 97.06 203 SER A O 1
ATOM 1585 N N . PHE A 1 204 ? -2.097 -8.340 12.974 1.00 98.12 204 PHE A N 1
ATOM 1586 C CA . PHE A 1 204 ? -3.055 -9.334 13.430 1.00 98.12 204 PHE A CA 1
ATOM 1587 C C . PHE A 1 204 ? -2.863 -10.653 12.673 1.00 98.12 204 PHE A C 1
ATOM 1589 O O . PHE A 1 204 ? -2.875 -10.683 11.442 1.00 98.12 204 PHE A O 1
ATOM 1596 N N . ILE A 1 205 ? -2.763 -11.758 13.411 1.00 96.88 205 ILE A N 1
ATOM 1597 C CA . ILE A 1 205 ? -2.777 -13.132 12.873 1.00 96.88 205 ILE A CA 1
ATOM 1598 C C . ILE A 1 205 ? -4.154 -13.800 13.000 1.00 96.88 205 ILE A C 1
ATOM 1600 O O . ILE A 1 205 ? -4.383 -14.902 12.507 1.00 96.88 205 ILE A O 1
ATOM 1604 N N . GLY A 1 206 ? -5.080 -13.133 13.685 1.00 94.88 206 GLY A N 1
ATOM 1605 C CA . GLY A 1 206 ? -6.468 -13.541 13.826 1.00 94.88 206 GLY A CA 1
ATOM 1606 C C . GLY A 1 206 ? -7.290 -12.446 14.503 1.00 94.88 206 GLY A C 1
ATOM 1607 O O . GLY A 1 206 ? -6.729 -11.465 15.002 1.00 94.88 206 GLY A O 1
ATOM 1608 N N . PRO A 1 207 ? -8.624 -12.594 14.574 1.00 92.88 207 PRO A N 1
ATOM 1609 C CA . PRO A 1 207 ? -9.464 -11.632 15.272 1.00 92.88 207 PRO A CA 1
ATOM 1610 C C . PRO A 1 207 ? -8.980 -11.443 16.714 1.00 92.88 207 PRO A C 1
ATOM 1612 O O . PRO A 1 207 ? -8.936 -12.399 17.492 1.00 92.88 207 PRO A O 1
ATOM 1615 N N . LYS A 1 208 ? -8.617 -10.204 17.070 1.00 89.88 208 LYS A N 1
ATOM 1616 C CA . LYS A 1 208 ? -8.090 -9.824 18.393 1.00 89.88 208 LYS A CA 1
ATOM 1617 C C . LYS A 1 208 ? -6.797 -10.544 18.820 1.00 89.88 208 LYS A C 1
ATOM 1619 O O . LYS A 1 208 ? -6.525 -10.612 20.016 1.00 89.88 208 LYS A O 1
ATOM 1624 N N . THR A 1 209 ? -6.018 -11.076 17.877 1.00 94.56 209 THR A N 1
ATOM 1625 C CA . THR A 1 209 ? -4.724 -11.724 18.147 1.00 94.56 209 THR A CA 1
ATOM 1626 C C . THR A 1 209 ? -3.647 -11.083 17.284 1.00 94.56 209 THR A C 1
ATOM 1628 O O . THR A 1 209 ? -3.738 -11.157 16.059 1.00 94.56 209 THR A O 1
ATOM 1631 N N . VAL A 1 210 ? -2.671 -10.452 17.937 1.00 89.44 210 VAL A N 1
ATOM 1632 C CA . VAL A 1 210 ? -1.469 -9.859 17.332 1.00 89.44 210 VAL A CA 1
ATOM 1633 C C . VAL A 1 210 ? -0.328 -10.851 17.480 1.00 89.44 210 VAL A C 1
ATOM 1635 O O . VAL A 1 210 ? -0.125 -11.294 18.633 1.00 89.44 210 VAL A O 1
#